Protein AF-A0A962HDG9-F1 (afdb_monomer)

Radius of gyration: 25.41 Å; Cα contacts (8 Å, |Δi|>4): 707; chains: 1; bounding box: 67×40×75 Å

Sequence (354 aa):
MPVKRYQVDCPHAALKKQWSFLAEQQLSSLSFVLDYDLVAYYQQPQVIIPLTVFCCLYSDGRSRCMVTTRERFGDIDFLSRSVDESAMLLEEAAFDLNLPLMLEPVHIPKPWGQEIWFTGIEARGQASICSASGKTLLPYVLPLFQPIDQLSSPVLLKVLDPSSEPVYGDLYFELHTRKQEVYVVTHVDHQAWPKGEGAIRFGFCKKKRSLYASDEDFKAAYLEAVQSYRAVRQQIDVYYDELKLSTGLPLNEPVPLETLKAWAETLPVETQTLERQLREEMHSFTGMQSLAVGDVLAVPCLVPHALQHGVRTVEFQTPVYERKILSFAQKVLTQSDWDTGEALSLCDIHLPAI

Foldseek 3Di:
DFAEEDEDAFQQVVVVVVLVVCVVVVPQKHWYKYWYWAFLPQEVVTDIFTKMKTKMAGPVGWIKIWMDGPVLCVPDPPRPDDRLRSLLVSQTDIDTPPDDFAKDWDWAQDQFGIKTWRQDPHPRTFIWTADPSHTDTPSRCQSNNDTSVPPDRDFTKIKQAGALDFQRNKFFFKFAAPKKKKWAWAWFDCVSPVVQKFKKFKFWDPVQVVVDPDLVRLLVVLLVLQVQLVVLQVVLLVQVVVVCVVVVHDSLHHDPPVVVVVSLVVDDPVSNVSNVVSVVVSCNTIDMDIDHHRDMDIHDGQMTMMGTHRTMITMGMRPDDDIAGQHGSHDDSPDDDGNNVVSSVRHDRPDDDD

Mean predicted aligned error: 5.07 Å

Secondary structure (DSSP, 8-state):
-PPEEEE-S-HHHHHHHHHHHHHHTT-SEEEEEEEEEEEETTSSS-EEEEEEEEEEEETTS-EEEEEEEHHHHTT--TTT--HHHHHHHHTPPPB-TTS---EEPEEEEETTEEEEESS-EETTEE-EEEETTEEEEHHHHHHHHS-GGG-PPPPEEEEEEE-SSTTTSPPPEEE-SS--EEEEEEEE-TTT-TTS-EEEEEEE-HHHHTTSSSHHHHHHHHHHHHHHHHHHHHHHHHHHHHHHHHHT--TTSPPPHHHHHHHHHTS-HHHHHHHHHHHHHHHTTEEEEEE-TT-EEEE-TT--EEE-TTEEEEEEE-S----EEEE-SS--SS-SS--HHHHHHH--SS----

Structure (mmCIF, N/CA/C/O backbone):
data_AF-A0A962HDG9-F1
#
_entry.id   AF-A0A962HDG9-F1
#
loop_
_atom_site.group_PDB
_atom_site.id
_atom_site.type_symbol
_atom_site.label_atom_id
_atom_site.label_alt_id
_atom_site.label_comp_id
_atom_site.label_asym_id
_atom_site.label_entity_id
_atom_site.label_seq_id
_atom_site.pdbx_PDB_ins_code
_atom_site.Cartn_x
_atom_site.Cartn_y
_atom_site.Cartn_z
_atom_site.occupancy
_atom_site.B_iso_or_equiv
_atom_site.auth_seq_id
_atom_site.auth_comp_id
_atom_site.auth_asym_id
_atom_site.auth_atom_id
_atom_site.pdbx_PDB_model_num
ATOM 1 N N . MET A 1 1 ? 28.350 -3.628 -36.178 1.00 58.88 1 MET A N 1
ATOM 2 C CA . MET A 1 1 ? 27.573 -2.625 -36.946 1.00 58.88 1 MET A CA 1
ATOM 3 C C . MET A 1 1 ? 27.504 -1.342 -36.130 1.00 58.88 1 MET A C 1
ATOM 5 O O . MET A 1 1 ? 27.552 -1.466 -34.911 1.00 58.88 1 MET A O 1
ATOM 9 N N . PRO A 1 2 ? 27.426 -0.146 -36.743 1.00 72.12 2 PRO A N 1
ATOM 10 C CA . PRO A 1 2 ? 27.227 1.084 -35.978 1.00 72.12 2 PRO A CA 1
ATOM 11 C C . PRO A 1 2 ? 25.903 1.006 -35.211 1.00 72.12 2 PRO A C 1
ATOM 13 O O . PRO A 1 2 ? 24.890 0.584 -35.777 1.00 72.12 2 PRO A O 1
ATOM 16 N N . VAL A 1 3 ? 25.921 1.391 -33.934 1.00 80.56 3 VAL A N 1
ATOM 17 C CA . VAL A 1 3 ? 24.712 1.489 -33.109 1.00 80.56 3 VAL A CA 1
ATOM 18 C C . VAL A 1 3 ? 23.812 2.558 -33.724 1.00 80.56 3 VAL A C 1
ATOM 20 O O . VAL A 1 3 ? 24.224 3.707 -33.883 1.00 80.56 3 VAL A O 1
ATOM 23 N N . LYS A 1 4 ? 22.590 2.182 -34.112 1.00 89.38 4 LYS A N 1
ATOM 24 C CA . LYS A 1 4 ? 21.606 3.121 -34.668 1.00 89.38 4 LYS A CA 1
ATOM 25 C C . LYS A 1 4 ? 20.731 3.688 -33.558 1.00 89.38 4 LYS A C 1
ATOM 27 O O . LYS A 1 4 ? 20.329 2.952 -32.662 1.00 89.38 4 LYS A O 1
ATOM 32 N N . ARG A 1 5 ? 20.415 4.977 -33.655 1.00 92.50 5 ARG A N 1
ATOM 33 C CA . ARG A 1 5 ? 19.530 5.699 -32.737 1.00 92.50 5 ARG A CA 1
ATOM 34 C C . ARG A 1 5 ? 18.220 6.036 -33.443 1.00 92.50 5 ARG A C 1
ATOM 36 O O . ARG A 1 5 ? 18.249 6.503 -34.581 1.00 92.50 5 ARG A O 1
ATOM 43 N N . TYR A 1 6 ? 17.094 5.790 -32.784 1.00 94.81 6 TYR A N 1
ATOM 44 C CA . TYR A 1 6 ? 15.756 5.978 -33.343 1.00 94.81 6 TYR A CA 1
ATOM 45 C C . TYR A 1 6 ? 14.878 6.769 -32.374 1.00 94.81 6 TYR A C 1
ATOM 47 O O . TYR A 1 6 ? 14.789 6.399 -31.210 1.00 94.81 6 TYR A O 1
ATOM 55 N N . GLN A 1 7 ? 14.175 7.790 -32.863 1.00 96.38 7 GLN A N 1
ATOM 56 C CA . GLN A 1 7 ? 13.038 8.378 -32.149 1.00 96.38 7 GLN A CA 1
ATOM 57 C C . GLN A 1 7 ? 11.793 7.536 -32.449 1.00 96.38 7 GLN A C 1
ATOM 59 O O . GLN A 1 7 ? 11.513 7.257 -33.618 1.00 96.38 7 GLN A O 1
ATOM 64 N N . VAL A 1 8 ? 11.065 7.108 -31.418 1.00 95.94 8 VAL A N 1
ATOM 65 C CA . VAL A 1 8 ? 9.903 6.222 -31.552 1.00 95.94 8 VAL A CA 1
ATOM 66 C C . VAL A 1 8 ? 8.765 6.641 -30.627 1.00 95.94 8 VAL A C 1
ATOM 68 O O . VAL A 1 8 ? 8.996 7.057 -29.498 1.00 95.94 8 VAL A O 1
ATOM 71 N N . ASP A 1 9 ? 7.528 6.454 -31.085 1.00 91.88 9 ASP A N 1
ATOM 72 C CA . ASP A 1 9 ? 6.337 6.713 -30.262 1.00 91.88 9 ASP A CA 1
ATOM 73 C C . ASP A 1 9 ? 5.989 5.523 -29.353 1.00 91.88 9 ASP A C 1
ATOM 75 O O . ASP A 1 9 ? 5.388 5.686 -28.299 1.00 91.88 9 ASP A O 1
ATOM 79 N N . CYS A 1 10 ? 6.359 4.301 -29.757 1.00 92.25 10 CYS A N 1
ATOM 80 C CA . CYS A 1 10 ? 6.060 3.069 -29.027 1.00 92.25 10 CYS A CA 1
ATOM 81 C C . CYS A 1 10 ? 7.308 2.172 -28.965 1.00 92.25 10 CYS A C 1
ATOM 83 O O . CYS A 1 10 ? 7.613 1.468 -29.941 1.00 92.25 10 CYS A O 1
ATOM 85 N N . PRO A 1 11 ? 8.047 2.171 -27.840 1.00 95.06 11 PRO A N 1
ATOM 86 C CA . PRO A 1 11 ? 9.296 1.426 -27.739 1.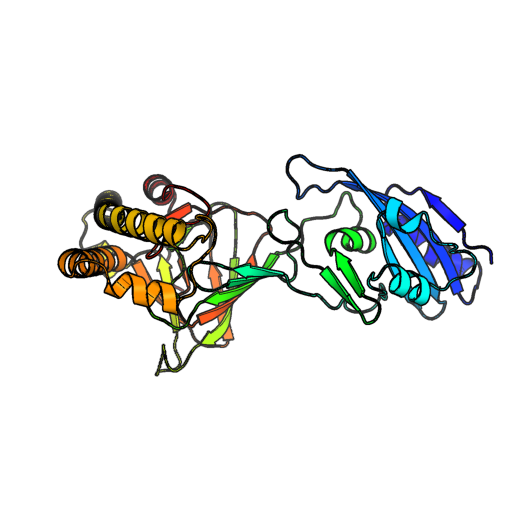00 95.06 11 PRO A CA 1
ATOM 87 C C . PRO A 1 11 ? 9.071 -0.093 -27.783 1.00 95.06 11 PRO A C 1
ATOM 89 O O . PRO A 1 11 ? 9.856 -0.791 -28.421 1.00 95.06 11 PRO A O 1
ATOM 92 N N . HIS A 1 12 ? 7.958 -0.614 -27.249 1.00 94.31 12 HIS A N 1
ATOM 93 C CA . HIS A 1 12 ? 7.578 -2.026 -27.398 1.00 94.31 12 HIS A CA 1
ATOM 94 C C . HIS A 1 12 ? 7.491 -2.478 -28.870 1.00 94.31 12 HIS A C 1
ATOM 96 O O . HIS A 1 12 ? 8.060 -3.500 -29.265 1.00 94.31 12 HIS A O 1
ATOM 102 N N . ALA A 1 13 ? 6.798 -1.708 -29.716 1.00 94.44 13 ALA A N 1
ATOM 103 C CA . ALA A 1 13 ? 6.669 -2.027 -31.137 1.00 94.44 13 ALA A CA 1
ATOM 104 C C . ALA A 1 13 ? 8.014 -1.905 -31.871 1.00 94.44 13 ALA A C 1
ATOM 106 O O . ALA A 1 13 ? 8.322 -2.716 -32.748 1.00 94.44 13 ALA A O 1
ATOM 107 N N . ALA A 1 14 ? 8.832 -0.916 -31.501 1.00 96.06 14 ALA A N 1
ATOM 108 C CA . ALA A 1 14 ? 10.176 -0.754 -32.041 1.00 96.06 14 ALA A CA 1
ATOM 109 C C . ALA A 1 14 ? 11.086 -1.942 -31.685 1.00 96.06 14 ALA A C 1
ATOM 111 O O . ALA A 1 14 ? 11.750 -2.467 -32.577 1.00 96.06 14 ALA A O 1
ATOM 112 N N . LEU A 1 15 ? 11.052 -2.428 -30.438 1.00 95.62 15 LEU A N 1
ATOM 113 C CA . LEU A 1 15 ? 11.789 -3.620 -30.000 1.00 95.62 15 LEU A CA 1
ATOM 114 C C . LEU A 1 15 ? 11.424 -4.856 -30.833 1.00 95.62 15 LEU A C 1
ATOM 116 O O . LEU A 1 15 ? 12.314 -5.547 -31.325 1.00 95.62 15 LEU A O 1
ATOM 120 N N . LYS A 1 16 ? 10.128 -5.104 -31.079 1.00 94.69 16 LYS A N 1
ATOM 121 C CA . LYS A 1 16 ? 9.674 -6.214 -31.942 1.00 94.69 16 LYS A CA 1
ATOM 122 C C . LYS A 1 16 ? 10.218 -6.117 -33.372 1.00 94.69 16 LYS A C 1
ATOM 124 O O . LYS A 1 16 ? 10.607 -7.130 -33.959 1.00 94.69 16 LYS A O 1
ATOM 129 N N . LYS A 1 17 ? 10.289 -4.903 -33.930 1.00 96.69 17 LYS A N 1
ATOM 130 C CA . LYS A 1 17 ? 10.898 -4.671 -35.251 1.00 96.69 17 LYS A CA 1
ATOM 131 C C . LYS A 1 17 ? 12.397 -4.974 -35.244 1.00 96.69 17 LYS A C 1
ATOM 133 O O . LYS A 1 17 ? 12.877 -5.586 -36.191 1.00 96.69 17 LYS A O 1
ATOM 138 N N . GLN A 1 18 ? 13.123 -4.600 -34.187 1.00 97.06 18 GLN A N 1
ATOM 139 C CA . GLN A 1 18 ? 14.557 -4.898 -34.082 1.00 97.06 18 GLN A CA 1
ATOM 140 C C . GLN A 1 18 ? 14.830 -6.403 -33.940 1.00 97.06 18 GLN A C 1
ATOM 142 O O . GLN A 1 18 ? 15.756 -6.904 -34.570 1.00 97.06 18 GLN A O 1
ATOM 147 N N . TRP A 1 19 ? 13.992 -7.140 -33.202 1.00 96.31 19 TRP A N 1
ATOM 148 C CA . TRP A 1 19 ? 14.047 -8.608 -33.161 1.00 96.31 19 TRP A CA 1
ATOM 149 C C . TRP A 1 19 ? 13.845 -9.244 -34.542 1.00 96.31 19 TRP A C 1
ATOM 151 O O . TRP A 1 19 ? 14.607 -10.126 -34.933 1.00 96.31 19 TRP A O 1
ATOM 161 N N . SER A 1 20 ? 12.852 -8.768 -35.299 1.00 96.81 20 SER A N 1
ATOM 162 C CA . SER A 1 20 ? 12.582 -9.261 -36.660 1.00 96.81 20 SER A CA 1
ATOM 163 C C . SER A 1 20 ? 13.757 -8.964 -37.596 1.00 96.81 20 SER A C 1
ATOM 165 O O . SER A 1 20 ? 14.235 -9.851 -38.296 1.00 96.81 20 SER A O 1
ATOM 167 N N . PHE A 1 21 ? 14.297 -7.743 -37.528 1.00 96.69 21 PHE A N 1
ATOM 168 C CA . PHE A 1 21 ? 15.458 -7.330 -38.312 1.00 96.69 21 PHE A CA 1
ATOM 169 C C . PHE A 1 21 ? 16.712 -8.160 -37.993 1.00 96.69 21 PHE A C 1
ATOM 171 O O . PHE A 1 21 ? 17.401 -8.589 -38.914 1.00 96.69 21 PHE A O 1
ATOM 178 N N . LEU A 1 22 ? 17.001 -8.422 -36.711 1.00 96.31 22 LEU A N 1
ATOM 179 C CA . LEU A 1 22 ? 18.111 -9.287 -36.286 1.00 96.31 22 LEU A CA 1
ATOM 180 C C . LEU A 1 22 ? 18.035 -10.663 -36.972 1.00 96.31 22 LEU A C 1
ATOM 182 O O . LEU A 1 22 ? 19.037 -11.132 -37.515 1.00 96.31 22 LEU A O 1
ATOM 186 N N . ALA A 1 23 ? 16.846 -11.274 -36.968 1.00 95.50 23 ALA A N 1
ATOM 187 C CA . ALA A 1 23 ? 16.602 -12.585 -37.560 1.00 95.50 23 ALA A CA 1
ATOM 188 C C . ALA A 1 23 ? 16.691 -12.565 -39.097 1.00 95.50 23 ALA A C 1
ATOM 190 O O . ALA A 1 23 ? 17.382 -13.399 -39.681 1.00 95.50 23 ALA A O 1
ATOM 191 N N . GLU A 1 24 ? 16.046 -11.597 -39.755 1.00 96.94 24 GLU A N 1
ATOM 192 C CA . GLU A 1 24 ? 16.056 -11.444 -41.220 1.00 96.94 24 GLU A CA 1
ATOM 193 C C . GLU A 1 24 ? 17.465 -11.221 -41.776 1.00 96.94 24 GLU A C 1
ATOM 195 O O . GLU A 1 24 ? 17.817 -11.756 -42.826 1.00 96.94 24 GLU A O 1
ATOM 200 N N . GLN A 1 25 ? 18.281 -10.444 -41.062 1.00 96.19 25 GLN A N 1
ATOM 201 C CA . GLN A 1 25 ? 19.660 -10.147 -41.447 1.00 96.19 25 GLN A CA 1
ATOM 202 C C . GLN A 1 25 ? 20.665 -11.213 -40.983 1.00 96.19 25 GLN A C 1
ATOM 204 O O . GLN A 1 25 ? 21.856 -11.070 -41.256 1.00 96.19 25 GLN A O 1
ATOM 209 N N . GLN A 1 26 ? 20.211 -12.263 -40.282 1.00 94.56 26 GLN A N 1
ATOM 210 C CA . GLN A 1 26 ? 21.045 -13.351 -39.748 1.00 94.56 26 GLN A CA 1
ATOM 211 C C . GLN A 1 26 ? 22.246 -12.849 -38.929 1.00 94.56 26 GLN A C 1
ATOM 213 O O . GLN A 1 26 ? 23.353 -13.387 -38.997 1.00 94.56 26 GLN A O 1
ATOM 218 N N . LEU A 1 27 ? 22.039 -11.780 -38.161 1.00 95.25 27 LEU A N 1
ATOM 219 C CA . LEU A 1 27 ? 23.085 -11.194 -37.330 1.00 95.25 27 LEU A CA 1
ATOM 220 C C . LEU A 1 27 ? 23.220 -11.983 -36.026 1.00 95.25 27 LEU A C 1
ATOM 222 O O . LEU A 1 27 ? 22.226 -12.423 -35.455 1.00 95.25 27 LEU A O 1
ATOM 226 N N . SER A 1 28 ? 24.444 -12.114 -35.507 1.00 95.25 28 SER A N 1
ATOM 227 C CA . SER A 1 28 ? 24.672 -12.736 -34.195 1.00 95.25 28 SER A CA 1
ATOM 228 C C . SER A 1 28 ? 24.167 -11.863 -33.043 1.00 95.25 28 SER A C 1
ATOM 230 O O . SER A 1 28 ? 23.674 -12.395 -32.044 1.00 95.25 28 SER A O 1
ATOM 232 N N . SER A 1 29 ? 24.267 -10.539 -33.196 1.00 95.56 29 SER A N 1
ATOM 233 C CA . SER A 1 29 ? 23.738 -9.536 -32.277 1.00 95.56 29 SER A CA 1
ATOM 234 C C . SER A 1 29 ? 23.407 -8.211 -32.976 1.00 95.56 29 SER A C 1
ATOM 236 O O . SER A 1 29 ? 23.886 -7.927 -34.079 1.00 95.56 29 SER A O 1
ATOM 238 N N . LEU A 1 30 ? 22.585 -7.385 -32.323 1.00 95.50 30 LEU A N 1
ATOM 239 C CA . LEU A 1 30 ? 22.154 -6.074 -32.805 1.00 95.50 30 LEU A CA 1
ATOM 240 C C . LEU A 1 30 ? 22.025 -5.086 -31.643 1.00 95.50 30 LEU A C 1
ATOM 242 O O . LEU A 1 30 ? 21.163 -5.257 -30.784 1.00 95.50 30 LEU A O 1
ATOM 246 N N . SER A 1 31 ? 22.829 -4.021 -31.671 1.00 94.75 31 SER A N 1
ATOM 247 C CA . SER A 1 31 ? 22.770 -2.923 -30.699 1.00 94.75 31 SER A CA 1
ATOM 248 C C . SER A 1 31 ? 22.117 -1.676 -31.294 1.00 94.75 31 SER A C 1
ATOM 250 O O . SER A 1 31 ? 22.441 -1.268 -32.413 1.00 94.75 31 SER A O 1
ATOM 252 N N . PHE A 1 32 ? 21.224 -1.043 -30.538 1.00 95.12 32 PHE A N 1
ATOM 253 C CA . PHE A 1 32 ? 20.513 0.170 -30.942 1.00 95.12 32 PHE A CA 1
ATOM 254 C C . PHE A 1 32 ? 20.058 0.992 -29.734 1.00 95.12 32 PHE A C 1
ATOM 256 O O . PHE A 1 32 ? 19.968 0.498 -28.612 1.00 95.12 32 PHE A O 1
ATOM 263 N N . VAL A 1 33 ? 19.732 2.253 -30.000 1.00 95.38 33 VAL A N 1
ATOM 264 C CA . VAL A 1 33 ? 19.188 3.208 -29.035 1.00 95.38 33 VAL A CA 1
ATOM 265 C C . VAL A 1 33 ? 17.786 3.625 -29.477 1.00 95.38 33 VAL A C 1
ATOM 267 O O . VAL A 1 33 ? 17.579 3.938 -30.651 1.00 95.38 33 VAL A O 1
ATOM 270 N N . LEU A 1 34 ? 16.829 3.635 -28.552 1.00 96.31 34 LEU A N 1
ATOM 271 C CA . LEU A 1 34 ? 15.471 4.140 -28.764 1.00 96.31 34 LEU A CA 1
ATOM 272 C C . LEU A 1 34 ? 15.227 5.340 -27.851 1.00 96.31 34 LEU A C 1
ATOM 274 O O . LEU A 1 34 ? 15.350 5.212 -26.638 1.00 96.31 34 LEU A O 1
ATOM 278 N N . ASP A 1 35 ? 14.830 6.470 -28.414 1.00 96.19 35 ASP A N 1
ATOM 279 C CA . ASP A 1 35 ? 14.309 7.610 -27.668 1.00 96.19 35 ASP A CA 1
ATOM 280 C C . ASP A 1 35 ? 12.790 7.640 -27.774 1.00 96.19 35 ASP A C 1
ATOM 282 O O . ASP A 1 35 ? 12.235 7.470 -28.861 1.00 96.19 35 ASP A O 1
ATOM 286 N N . TYR A 1 36 ? 12.123 7.881 -26.652 1.00 95.56 36 TYR A N 1
ATOM 287 C CA . TYR A 1 36 ? 10.674 8.032 -26.598 1.00 95.56 36 TYR A CA 1
ATOM 288 C C . TYR A 1 36 ? 10.279 8.974 -25.460 1.00 95.56 36 TYR A C 1
ATOM 290 O O . TYR A 1 36 ? 11.096 9.291 -24.592 1.00 95.56 36 TYR A O 1
ATOM 298 N N . ASP A 1 37 ? 9.035 9.435 -25.476 1.00 95.12 37 ASP A N 1
ATOM 299 C CA . ASP A 1 37 ? 8.484 10.297 -24.436 1.00 95.12 37 ASP A CA 1
ATOM 300 C C . ASP A 1 37 ? 7.454 9.501 -23.625 1.00 95.12 37 ASP A C 1
ATOM 302 O O . ASP A 1 37 ? 6.445 9.034 -24.155 1.00 95.12 37 ASP A O 1
ATOM 306 N N . LEU A 1 38 ? 7.720 9.310 -22.331 1.00 92.75 38 LEU A N 1
ATOM 307 C CA . LEU A 1 38 ? 6.787 8.670 -21.410 1.00 92.75 38 LEU A CA 1
ATOM 308 C C . LEU A 1 38 ? 5.812 9.713 -20.872 1.00 92.75 38 LEU A C 1
ATOM 310 O O . LEU A 1 38 ? 6.211 10.652 -20.185 1.00 92.75 38 LEU A O 1
ATOM 314 N N . VAL A 1 39 ? 4.519 9.514 -21.114 1.00 90.81 39 VAL A N 1
ATOM 315 C CA . VAL A 1 39 ? 3.470 10.260 -20.414 1.00 90.81 39 VAL A CA 1
ATOM 316 C C . VAL A 1 39 ? 3.277 9.622 -19.040 1.00 90.81 39 VAL A C 1
ATOM 318 O O . VAL A 1 39 ? 2.718 8.529 -18.934 1.00 90.81 39 VAL A O 1
ATOM 321 N N . ALA A 1 40 ? 3.736 10.288 -17.979 1.00 87.69 40 ALA A N 1
ATOM 322 C CA . ALA A 1 40 ? 3.582 9.840 -16.597 1.00 87.69 40 ALA A CA 1
ATOM 323 C C . ALA A 1 40 ? 2.126 10.021 -16.132 1.00 87.69 40 ALA A C 1
ATOM 325 O O . ALA A 1 40 ? 1.803 10.897 -15.330 1.00 87.69 40 ALA A O 1
ATOM 326 N N . TYR A 1 41 ? 1.225 9.186 -16.657 1.00 83.38 41 TYR A N 1
ATOM 327 C CA . TYR A 1 41 ? -0.221 9.232 -16.404 1.00 83.38 41 TYR A CA 1
ATOM 328 C C . TYR A 1 41 ? -0.592 9.069 -14.919 1.00 83.38 41 TYR A C 1
ATOM 330 O O . TYR A 1 41 ? -1.694 9.427 -14.511 1.00 83.38 41 TYR A O 1
ATOM 338 N N . TYR A 1 42 ? 0.334 8.526 -14.129 1.00 80.69 42 TYR A N 1
ATOM 339 C CA . TYR A 1 42 ? 0.246 8.297 -12.689 1.00 80.69 42 TYR A CA 1
ATOM 340 C C . TYR A 1 42 ? 0.628 9.527 -11.842 1.00 80.69 42 TYR A C 1
ATOM 342 O O . TYR A 1 42 ? 0.565 9.467 -10.615 1.00 80.69 42 TYR A O 1
ATOM 350 N N . GLN A 1 43 ? 1.041 10.634 -12.465 1.00 82.94 43 GLN A N 1
ATOM 351 C CA . GLN A 1 43 ? 1.306 11.909 -11.796 1.00 82.94 43 GLN A CA 1
ATOM 352 C C . GLN A 1 43 ? 0.174 12.910 -12.054 1.00 82.94 43 GLN A C 1
ATOM 354 O O . GLN A 1 43 ? -0.478 12.882 -13.100 1.00 82.94 43 GLN A O 1
ATOM 359 N N . GLN A 1 44 ? -0.055 13.808 -11.093 1.00 81.81 44 GLN A N 1
ATOM 360 C CA . GLN A 1 44 ? -0.983 14.931 -11.233 1.00 81.81 44 GLN A CA 1
ATOM 361 C C . GLN A 1 44 ? -0.286 16.246 -10.832 1.00 81.81 44 GLN A C 1
ATOM 363 O O . GLN A 1 44 ? 0.096 16.376 -9.668 1.00 81.81 44 GLN A O 1
ATOM 368 N N . PRO A 1 45 ? -0.124 17.219 -11.757 1.00 86.62 45 PRO A N 1
ATOM 369 C CA . PRO A 1 45 ? -0.449 17.132 -13.187 1.00 86.62 45 PRO A CA 1
ATOM 370 C C . PRO A 1 45 ? 0.397 16.070 -13.909 1.00 86.62 45 PRO A C 1
ATOM 372 O O . PRO A 1 45 ? 1.463 15.690 -13.430 1.00 86.62 45 PRO A O 1
ATOM 375 N N . GLN A 1 46 ? -0.087 15.583 -15.055 1.00 87.69 46 GLN A N 1
ATOM 376 C CA . GLN A 1 46 ? 0.682 14.647 -15.879 1.00 87.69 46 GLN A CA 1
ATOM 377 C C . GLN A 1 46 ? 1.945 15.329 -16.409 1.00 87.69 46 GLN A C 1
ATOM 379 O O . GLN A 1 46 ? 1.896 16.471 -16.871 1.00 87.69 46 GLN A O 1
ATOM 384 N N . VAL A 1 47 ? 3.062 14.607 -16.369 1.00 91.44 47 VAL A N 1
ATOM 385 C CA . VAL A 1 47 ? 4.371 15.081 -16.831 1.00 91.44 47 VAL A CA 1
ATOM 386 C C . VAL A 1 47 ? 4.845 14.204 -17.983 1.00 91.44 47 VAL A C 1
ATOM 388 O O . VAL A 1 47 ? 4.608 12.997 -17.996 1.00 91.44 47 VAL A O 1
ATOM 391 N N . ILE A 1 48 ? 5.517 14.811 -18.959 1.00 93.88 48 ILE A N 1
ATOM 392 C CA . ILE A 1 48 ? 6.205 14.085 -20.027 1.00 93.88 48 ILE A CA 1
ATOM 393 C C . ILE A 1 48 ? 7.660 13.892 -19.607 1.00 93.88 48 ILE A C 1
ATOM 395 O O . ILE A 1 48 ? 8.354 14.866 -19.321 1.00 93.88 48 ILE A O 1
ATOM 399 N N . ILE A 1 49 ? 8.114 12.641 -19.579 1.00 94.75 49 ILE A N 1
ATOM 400 C CA . ILE A 1 49 ? 9.474 12.256 -19.204 1.00 94.75 49 ILE A CA 1
ATOM 401 C C . ILE A 1 49 ? 10.197 11.748 -20.461 1.00 94.75 49 ILE A C 1
ATOM 403 O O . ILE A 1 49 ? 9.864 10.671 -20.961 1.00 94.75 49 ILE A O 1
ATOM 407 N N . PRO A 1 50 ? 11.186 12.490 -20.987 1.00 96.81 50 PRO A N 1
ATOM 408 C CA . PRO A 1 50 ? 11.999 12.037 -22.110 1.00 96.81 50 PRO A CA 1
ATOM 409 C C . PRO A 1 50 ? 12.927 10.896 -21.683 1.00 96.81 50 PRO A C 1
ATOM 411 O O . PRO A 1 50 ? 13.826 11.093 -20.860 1.00 96.81 50 PRO A O 1
ATOM 414 N N . LEU A 1 51 ? 12.738 9.711 -22.260 1.00 97.12 51 LEU A N 1
ATOM 415 C CA . LEU A 1 51 ? 13.499 8.508 -21.927 1.00 97.12 51 LEU A CA 1
ATOM 416 C C . LEU A 1 51 ? 14.320 8.008 -23.117 1.00 97.12 51 LEU A C 1
ATOM 418 O O . LEU A 1 51 ? 13.981 8.231 -24.284 1.00 97.12 51 LEU A O 1
ATOM 422 N N . THR A 1 52 ? 15.396 7.298 -22.788 1.00 96.62 52 THR A N 1
ATOM 423 C CA . THR A 1 52 ? 16.276 6.616 -23.731 1.00 96.62 52 THR A CA 1
ATOM 424 C C . THR A 1 52 ? 16.490 5.172 -23.288 1.00 96.62 52 THR A C 1
ATOM 426 O O . THR A 1 52 ? 16.802 4.900 -22.129 1.00 96.62 52 THR A O 1
ATOM 429 N N . VAL A 1 53 ? 16.349 4.241 -24.229 1.00 96.88 53 VAL A N 1
ATOM 430 C CA . VAL A 1 53 ? 16.651 2.815 -24.073 1.00 96.88 53 VAL A CA 1
ATOM 431 C C . VAL A 1 53 ? 17.907 2.514 -24.870 1.00 96.88 53 VAL A C 1
ATOM 433 O O . VAL A 1 53 ? 17.924 2.743 -26.078 1.00 96.88 53 VAL A O 1
ATOM 436 N N . PHE A 1 54 ? 18.927 1.945 -24.237 1.00 96.25 54 PHE A N 1
ATOM 437 C CA . PHE A 1 54 ? 20.041 1.328 -24.955 1.00 96.25 54 PHE A CA 1
ATOM 438 C C . PHE A 1 54 ? 19.900 -0.181 -24.840 1.00 96.25 54 PHE A C 1
ATOM 440 O O . PHE A 1 54 ? 19.830 -0.699 -23.727 1.00 96.25 54 PHE A O 1
ATOM 447 N N . CYS A 1 55 ? 19.813 -0.880 -25.974 1.00 96.50 55 CYS A N 1
ATOM 448 C CA . CYS A 1 55 ? 19.647 -2.323 -25.970 1.00 96.50 55 CYS A CA 1
ATOM 449 C C . CYS A 1 55 ? 20.545 -3.039 -26.986 1.00 96.50 55 CYS A C 1
ATOM 451 O O . CYS A 1 55 ? 20.834 -2.526 -28.066 1.00 96.50 55 CYS A O 1
ATOM 453 N N . CYS A 1 56 ? 20.957 -4.249 -26.619 1.00 96.31 56 CYS A N 1
ATOM 454 C CA . CYS A 1 56 ? 21.655 -5.231 -27.429 1.00 96.31 56 CYS A CA 1
ATOM 455 C C . CYS A 1 56 ? 20.836 -6.527 -27.440 1.00 96.31 56 CYS A C 1
ATOM 457 O O . CYS A 1 56 ? 20.559 -7.103 -26.388 1.00 96.31 56 CYS A O 1
ATOM 459 N N . LEU A 1 57 ? 20.439 -6.981 -28.624 1.00 97.00 57 LEU A N 1
ATOM 460 C CA . LEU A 1 57 ? 19.728 -8.243 -28.831 1.00 97.00 57 LEU A CA 1
ATOM 461 C C . LEU A 1 57 ? 20.695 -9.295 -29.362 1.00 97.00 57 LEU A C 1
ATOM 463 O O . LEU A 1 57 ? 21.595 -8.963 -30.135 1.00 97.00 57 LEU A O 1
ATOM 467 N N . TYR A 1 58 ? 20.483 -10.555 -28.995 1.00 96.75 58 TYR A N 1
ATOM 468 C CA . TYR A 1 58 ? 21.308 -11.685 -29.412 1.00 96.75 58 TYR A CA 1
ATOM 469 C C . TYR A 1 58 ? 20.469 -12.719 -30.162 1.00 96.75 58 TYR A C 1
ATOM 471 O O . TYR A 1 58 ? 19.311 -12.964 -29.834 1.00 96.75 58 TYR A O 1
ATOM 479 N N . SER A 1 59 ? 21.065 -13.344 -31.177 1.00 95.50 59 SER A N 1
ATOM 480 C CA . SER A 1 59 ? 20.409 -14.356 -32.028 1.00 95.50 59 SER A CA 1
ATOM 481 C C . SER A 1 59 ? 19.907 -15.590 -31.272 1.00 95.50 59 SER A C 1
ATOM 483 O O . SER A 1 59 ? 19.019 -16.283 -31.758 1.00 95.50 59 SER A O 1
ATOM 485 N N . ASP A 1 60 ? 20.435 -15.851 -30.076 1.00 94.19 60 ASP A N 1
ATOM 486 C CA . ASP A 1 60 ? 19.989 -16.924 -29.181 1.00 94.19 60 ASP A CA 1
ATOM 487 C C . ASP A 1 60 ? 18.765 -16.549 -28.325 1.00 94.19 60 ASP A C 1
ATOM 489 O O . ASP A 1 60 ? 18.360 -17.314 -27.452 1.00 94.19 60 ASP A O 1
ATOM 493 N N . GLY A 1 61 ? 18.172 -15.377 -28.568 1.00 92.62 61 GLY A N 1
ATOM 494 C CA . GLY A 1 61 ? 16.997 -14.888 -27.857 1.00 92.62 61 GLY A CA 1
ATOM 495 C C . GLY A 1 61 ? 17.317 -14.112 -26.582 1.00 92.62 61 GLY A C 1
ATOM 496 O O . GLY A 1 61 ? 16.393 -13.600 -25.956 1.00 92.62 61 GLY A O 1
ATOM 497 N N . ARG A 1 62 ? 18.585 -13.956 -26.188 1.00 95.56 62 ARG A N 1
ATOM 498 C CA . ARG A 1 62 ? 18.942 -13.095 -25.049 1.00 95.56 62 ARG A CA 1
ATOM 499 C C . ARG A 1 62 ? 18.874 -11.619 -25.408 1.00 95.56 62 ARG A C 1
ATOM 501 O O . ARG A 1 62 ? 19.029 -11.225 -26.566 1.00 95.56 62 ARG A O 1
ATOM 508 N N . SER A 1 63 ? 18.717 -10.783 -24.390 1.00 96.38 63 SER A N 1
ATOM 509 C CA . SER A 1 63 ? 18.823 -9.336 -24.538 1.00 96.38 63 SER A CA 1
ATOM 510 C C . SER A 1 63 ? 19.560 -8.695 -23.372 1.00 96.38 63 SER A C 1
ATOM 512 O O . SER A 1 63 ? 19.601 -9.212 -22.257 1.00 96.38 63 SER A O 1
ATOM 514 N N . ARG A 1 64 ? 20.156 -7.539 -23.639 1.00 96.81 64 ARG A N 1
ATOM 515 C CA . ARG A 1 64 ? 20.677 -6.639 -22.621 1.00 96.81 64 ARG A CA 1
ATOM 516 C C . ARG A 1 64 ? 20.175 -5.250 -22.902 1.00 96.81 64 ARG A C 1
ATOM 518 O O . ARG A 1 64 ? 20.568 -4.674 -23.908 1.00 96.81 64 ARG A O 1
ATOM 525 N N . CYS A 1 65 ? 19.325 -4.728 -22.030 1.00 97.38 65 CYS A N 1
ATOM 526 C CA . CYS A 1 65 ? 18.823 -3.371 -22.127 1.00 97.38 65 CYS A CA 1
ATOM 527 C C . CYS A 1 65 ? 19.064 -2.594 -20.825 1.00 97.38 65 CYS A C 1
ATOM 529 O O . CYS A 1 65 ? 19.181 -3.177 -19.749 1.00 97.38 65 CYS A O 1
ATOM 531 N N . MET A 1 66 ? 19.084 -1.270 -20.943 1.00 96.88 66 MET A N 1
ATOM 532 C CA . MET A 1 66 ? 18.958 -0.316 -19.841 1.00 96.88 66 MET A CA 1
ATOM 533 C C . MET A 1 66 ? 18.017 0.817 -20.265 1.00 96.88 66 MET A C 1
ATOM 535 O O . MET A 1 66 ? 17.881 1.087 -21.464 1.00 96.88 66 MET A O 1
ATOM 539 N N . VAL A 1 67 ? 17.396 1.497 -19.300 1.00 97.19 67 VAL A N 1
ATOM 540 C CA . VAL A 1 67 ? 16.576 2.694 -19.546 1.00 97.19 67 VAL A CA 1
ATOM 541 C C . VAL A 1 67 ? 17.052 3.816 -18.641 1.00 97.19 67 VAL A C 1
ATOM 543 O O . VAL A 1 67 ? 17.317 3.586 -17.471 1.00 97.19 67 VAL A O 1
ATOM 546 N N . THR A 1 68 ? 17.140 5.030 -19.173 1.00 96.25 68 THR A N 1
ATOM 547 C CA . THR A 1 68 ? 17.453 6.231 -18.394 1.00 96.25 68 THR A CA 1
ATOM 548 C C . THR A 1 68 ? 16.747 7.450 -18.988 1.00 96.25 68 THR A C 1
ATOM 550 O O . THR A 1 68 ? 16.081 7.348 -20.023 1.00 96.25 68 THR A O 1
ATOM 553 N N . THR A 1 69 ? 16.884 8.618 -18.364 1.00 96.06 69 THR A N 1
ATOM 554 C CA . THR A 1 69 ? 16.396 9.865 -18.961 1.00 96.06 69 THR A CA 1
ATOM 555 C C . THR A 1 69 ? 17.295 10.302 -20.114 1.00 96.06 69 THR A C 1
ATOM 557 O O . THR A 1 69 ? 18.511 10.100 -20.100 1.00 96.06 69 THR A O 1
ATOM 560 N N . ARG A 1 70 ? 16.704 10.942 -21.127 1.00 94.25 70 ARG A N 1
ATOM 561 C CA . ARG A 1 70 ? 17.445 11.426 -22.303 1.00 94.25 70 ARG A CA 1
ATOM 562 C C . ARG A 1 70 ? 18.566 12.397 -21.927 1.00 94.25 70 ARG A C 1
ATOM 564 O O . ARG A 1 70 ? 19.612 12.394 -22.566 1.00 94.25 70 ARG A O 1
ATOM 571 N N . GLU A 1 71 ? 18.341 13.194 -20.884 1.00 93.25 71 GLU A N 1
ATOM 572 C CA . GLU A 1 71 ? 19.336 14.092 -20.295 1.00 93.25 71 GLU A CA 1
ATOM 573 C C . GLU A 1 71 ? 20.555 13.315 -19.789 1.00 93.25 71 GLU A C 1
ATOM 575 O O . GLU A 1 71 ? 21.665 13.569 -20.243 1.00 93.25 71 GLU A O 1
ATOM 580 N N . ARG A 1 72 ? 20.346 12.299 -18.940 1.00 92.00 72 ARG A N 1
ATOM 581 C CA . ARG A 1 72 ? 21.433 11.471 -18.392 1.00 92.00 72 ARG A CA 1
ATOM 582 C C . ARG A 1 72 ? 22.163 10.667 -19.465 1.00 92.00 72 ARG A C 1
ATOM 584 O O . ARG A 1 72 ? 23.358 10.421 -19.345 1.00 92.00 72 ARG A O 1
ATOM 591 N N . PHE A 1 73 ? 21.461 10.260 -20.522 1.00 90.38 73 PHE A N 1
ATOM 592 C CA . PHE A 1 73 ? 22.073 9.537 -21.636 1.00 90.38 73 PHE A CA 1
ATOM 593 C C . PHE A 1 73 ? 22.956 10.425 -22.527 1.00 90.38 73 PHE A C 1
ATOM 595 O O . PHE A 1 73 ? 23.859 9.912 -23.188 1.00 90.38 73 PHE A O 1
ATOM 602 N N . GLY A 1 74 ? 22.691 11.738 -22.577 1.00 78.31 74 GLY A N 1
ATOM 603 C CA . GLY A 1 74 ? 23.318 12.683 -23.509 1.00 78.31 74 GLY A CA 1
ATOM 604 C C . GLY A 1 74 ? 24.849 12.725 -23.458 1.00 78.31 74 GLY A C 1
ATOM 605 O O . GLY A 1 74 ? 25.473 13.010 -24.479 1.00 78.31 74 GLY A O 1
ATOM 606 N N . ASP A 1 75 ? 25.436 12.359 -22.318 1.00 65.75 75 ASP A N 1
ATOM 607 C CA . ASP A 1 75 ? 26.879 12.416 -22.059 1.00 65.75 75 ASP A CA 1
ATOM 608 C C . ASP A 1 75 ? 27.628 11.096 -22.343 1.00 65.75 75 ASP A C 1
ATOM 610 O O . ASP A 1 75 ? 28.839 11.001 -22.125 1.00 65.75 75 ASP A O 1
ATOM 614 N N . ILE A 1 76 ? 26.942 10.052 -22.828 1.00 69.25 76 ILE A N 1
ATOM 615 C CA . ILE A 1 76 ? 27.555 8.736 -23.065 1.00 69.25 76 ILE A CA 1
ATOM 616 C C . ILE A 1 76 ? 27.989 8.572 -24.516 1.00 69.25 76 ILE A C 1
ATOM 618 O O . ILE A 1 76 ? 27.175 8.597 -25.439 1.00 69.25 76 ILE A O 1
ATOM 622 N N . ASP A 1 77 ? 29.268 8.250 -24.709 1.00 72.56 77 ASP A N 1
ATOM 623 C CA . ASP A 1 77 ? 29.758 7.682 -25.965 1.00 72.56 77 ASP A CA 1
ATOM 624 C C . ASP A 1 77 ? 29.325 6.208 -26.103 1.00 72.56 77 ASP A C 1
ATOM 626 O O . ASP A 1 77 ? 30.078 5.267 -25.853 1.00 72.56 77 ASP A O 1
ATOM 630 N N . PHE A 1 78 ? 28.061 5.998 -26.474 1.00 66.69 78 PHE A N 1
ATOM 631 C CA . PHE A 1 78 ? 27.457 4.668 -26.643 1.00 66.69 78 PHE A CA 1
ATOM 632 C C . PHE A 1 78 ? 27.980 3.920 -27.879 1.00 66.69 78 PHE A C 1
ATOM 634 O O . PHE A 1 78 ? 27.636 2.759 -28.099 1.00 66.69 78 PHE A O 1
ATOM 641 N N . LEU A 1 79 ? 28.797 4.571 -28.713 1.00 65.31 79 LEU A N 1
ATOM 642 C CA . LEU A 1 79 ? 29.436 3.929 -29.858 1.00 65.31 79 LEU A CA 1
ATOM 643 C C . LEU A 1 79 ? 30.637 3.074 -29.434 1.00 65.31 79 LEU A C 1
ATOM 645 O O . LEU A 1 79 ? 31.017 2.173 -30.183 1.00 65.31 79 LEU A O 1
ATOM 649 N N . SER A 1 80 ? 31.208 3.329 -28.251 1.00 74.75 80 SER A N 1
ATOM 650 C CA . SER A 1 80 ? 32.382 2.621 -27.731 1.00 74.75 80 SER A CA 1
ATOM 651 C C . SER A 1 80 ? 32.106 1.733 -26.512 1.00 74.75 80 SER A C 1
ATOM 653 O O . SER A 1 80 ? 32.996 0.983 -26.113 1.00 74.75 80 SER A O 1
ATOM 655 N N . ARG A 1 81 ? 30.894 1.769 -25.941 1.00 83.94 81 ARG A N 1
ATOM 656 C CA . ARG A 1 81 ? 30.538 1.049 -24.705 1.00 83.94 81 ARG A CA 1
ATOM 657 C C . ARG A 1 81 ? 29.435 0.019 -24.908 1.00 83.94 81 ARG A C 1
ATOM 659 O O . ARG A 1 81 ? 28.501 0.213 -25.685 1.00 83.94 81 ARG A O 1
ATOM 666 N N . SER A 1 82 ? 29.526 -1.074 -24.161 1.00 91.25 82 SER A N 1
ATOM 667 C CA . SER A 1 82 ? 28.446 -2.048 -24.008 1.00 91.25 82 SER A CA 1
ATOM 668 C C . SER A 1 82 ? 27.288 -1.486 -23.170 1.00 91.25 82 SER A C 1
ATOM 670 O O . SER A 1 82 ? 27.404 -0.443 -22.515 1.00 91.25 82 SER A O 1
ATOM 672 N N . VAL A 1 83 ? 26.151 -2.189 -23.186 1.00 93.69 83 VAL A N 1
ATOM 673 C CA . VAL A 1 83 ? 24.985 -1.839 -22.360 1.00 93.69 83 VAL A CA 1
ATOM 674 C C . VAL A 1 83 ? 25.331 -1.928 -20.875 1.00 93.69 83 VAL A C 1
ATOM 676 O O . VAL A 1 83 ? 25.037 -0.990 -20.146 1.00 93.69 83 VAL A O 1
ATOM 679 N N . ASP A 1 84 ? 26.002 -2.997 -20.438 1.00 94.44 84 ASP A N 1
ATOM 680 C CA . ASP A 1 84 ? 26.368 -3.185 -19.029 1.00 94.44 84 ASP A CA 1
ATOM 681 C C . ASP A 1 84 ? 27.338 -2.092 -18.533 1.00 94.44 84 ASP A C 1
ATOM 683 O O . ASP A 1 84 ? 27.130 -1.531 -17.461 1.00 94.44 84 ASP A O 1
ATOM 687 N N . GLU A 1 85 ? 28.348 -1.714 -19.329 1.00 93.69 85 GLU A N 1
ATOM 688 C CA . GLU A 1 85 ? 29.267 -0.611 -18.984 1.00 93.69 85 GLU A CA 1
ATOM 689 C C . GLU A 1 85 ? 28.545 0.738 -18.890 1.00 93.69 85 GLU A C 1
ATOM 691 O O . GLU A 1 85 ? 28.834 1.548 -18.009 1.00 93.69 85 GLU A O 1
ATOM 696 N N . SER A 1 86 ? 27.597 0.984 -19.799 1.00 93.69 86 SER A N 1
ATOM 697 C CA . SER A 1 86 ? 26.801 2.214 -19.797 1.00 93.69 86 SER A CA 1
ATOM 698 C C . SER A 1 86 ? 25.848 2.257 -18.601 1.00 93.69 86 SER A C 1
ATOM 700 O O . SER A 1 86 ? 25.706 3.303 -17.970 1.00 93.69 86 SER A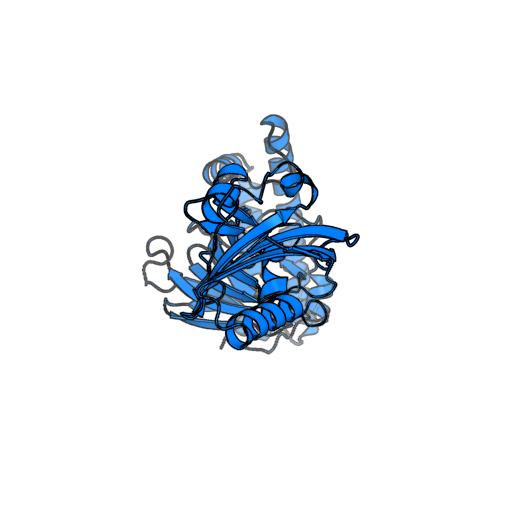 O 1
ATOM 702 N N . ALA A 1 87 ? 25.248 1.117 -18.253 1.00 95.06 87 ALA A N 1
ATOM 703 C CA . ALA A 1 87 ? 24.365 0.982 -17.104 1.00 95.06 87 ALA A CA 1
ATOM 704 C C . ALA A 1 87 ? 25.129 1.208 -15.796 1.00 95.06 87 ALA A C 1
ATOM 706 O O . ALA A 1 87 ? 24.660 1.959 -14.951 1.00 95.06 87 ALA A O 1
ATOM 707 N N . MET A 1 88 ? 26.336 0.643 -15.663 1.00 95.00 88 MET A N 1
ATOM 708 C CA . MET A 1 88 ? 27.202 0.868 -14.499 1.00 95.00 88 MET A CA 1
ATOM 709 C C . MET A 1 88 ? 27.599 2.336 -14.342 1.00 95.00 88 MET A C 1
ATOM 711 O O . MET A 1 88 ? 27.594 2.850 -13.230 1.00 95.00 88 MET A O 1
ATOM 715 N N . LEU A 1 89 ? 27.926 3.027 -15.439 1.00 93.50 89 LEU A N 1
ATOM 716 C CA . LEU A 1 89 ? 28.274 4.449 -15.393 1.00 93.50 89 LEU A CA 1
ATOM 717 C C . LEU A 1 89 ? 27.105 5.319 -14.913 1.00 93.50 89 LEU A C 1
ATOM 719 O O . LEU A 1 89 ? 27.315 6.291 -14.194 1.00 93.50 89 LEU A O 1
ATOM 723 N N . LEU A 1 90 ? 25.890 4.997 -15.356 1.00 93.81 90 LEU A N 1
ATOM 724 C CA . LEU A 1 90 ? 24.685 5.739 -14.989 1.00 93.81 90 LEU A CA 1
ATOM 725 C C . LEU A 1 90 ? 24.039 5.250 -13.697 1.00 93.81 90 LEU A C 1
ATOM 727 O O . LEU A 1 90 ? 23.042 5.833 -13.272 1.00 93.81 90 LEU A O 1
ATOM 731 N N . GLU A 1 91 ? 24.570 4.192 -13.091 1.00 96.31 91 GLU A N 1
ATOM 732 C CA . GLU A 1 91 ? 23.956 3.518 -11.948 1.00 96.31 91 GLU A CA 1
ATOM 733 C C . GLU A 1 91 ? 22.508 3.068 -12.245 1.00 96.31 91 GLU A C 1
ATOM 735 O O . GLU A 1 91 ? 21.636 3.073 -11.376 1.00 96.31 91 GLU A O 1
ATOM 740 N N . GLU A 1 92 ? 22.247 2.663 -13.490 1.00 96.81 92 GLU A N 1
ATOM 741 C CA . GLU A 1 92 ? 20.956 2.155 -13.963 1.00 96.81 92 GLU A CA 1
ATOM 742 C C . GLU A 1 92 ? 20.958 0.626 -13.970 1.00 96.81 92 GLU A C 1
ATOM 744 O O . GLU A 1 92 ? 22.006 -0.023 -14.025 1.00 96.81 92 GLU A O 1
ATOM 749 N N . ALA A 1 93 ? 19.779 0.011 -13.944 1.00 97.81 93 ALA A N 1
ATOM 750 C CA . ALA A 1 93 ? 19.671 -1.435 -14.014 1.00 97.81 93 ALA A CA 1
ATOM 751 C C . ALA A 1 93 ? 19.877 -1.945 -15.452 1.00 97.81 93 ALA A C 1
ATOM 753 O O . ALA A 1 93 ? 19.157 -1.553 -16.372 1.00 97.81 93 ALA A O 1
ATOM 754 N N . ALA A 1 94 ? 20.818 -2.874 -15.632 1.00 97.25 94 ALA A N 1
ATOM 755 C CA . ALA A 1 94 ? 20.931 -3.689 -16.834 1.00 97.25 94 ALA A CA 1
ATOM 756 C C . ALA A 1 94 ? 20.080 -4.956 -16.674 1.00 97.25 94 ALA A C 1
ATOM 758 O O . ALA A 1 94 ? 20.214 -5.694 -15.694 1.00 97.25 94 ALA A O 1
ATOM 759 N N . PHE A 1 95 ? 19.203 -5.229 -17.638 1.00 97.12 95 PHE A N 1
ATOM 760 C CA . PHE A 1 95 ? 18.254 -6.342 -17.568 1.00 97.12 95 PHE A CA 1
ATOM 761 C C . PHE A 1 95 ? 18.081 -7.051 -18.915 1.00 97.12 95 PHE A C 1
ATOM 763 O O . PHE A 1 95 ? 18.467 -6.541 -19.968 1.00 97.12 95 PHE A O 1
ATOM 770 N N . ASP A 1 96 ? 17.503 -8.252 -18.869 1.00 96.06 96 ASP A N 1
ATOM 771 C CA . ASP A 1 96 ? 17.087 -9.016 -20.048 1.00 96.06 96 ASP A CA 1
ATOM 772 C C . ASP A 1 96 ? 15.557 -8.993 -20.136 1.00 96.06 96 ASP A C 1
ATOM 774 O O . ASP A 1 96 ? 14.874 -9.334 -19.172 1.00 96.06 96 ASP A O 1
ATOM 778 N N . LEU A 1 97 ? 15.020 -8.602 -21.292 1.00 94.12 97 LEU A N 1
ATOM 779 C CA . LEU A 1 97 ? 13.587 -8.570 -21.591 1.00 94.12 97 LEU A CA 1
ATOM 780 C C . LEU A 1 97 ? 12.910 -9.945 -21.478 1.00 94.12 97 LEU A C 1
ATOM 782 O O . LEU A 1 97 ? 11.691 -10.004 -21.345 1.00 94.12 97 LEU A O 1
ATOM 786 N N . ASN A 1 98 ? 13.672 -11.037 -21.545 1.00 91.31 98 ASN A N 1
ATOM 787 C CA . ASN A 1 98 ? 13.151 -12.403 -21.487 1.00 91.31 98 ASN A CA 1
ATOM 788 C C . ASN A 1 98 ? 13.371 -13.083 -20.127 1.00 91.31 98 ASN A C 1
ATOM 790 O O . ASN A 1 98 ? 13.058 -14.266 -19.980 1.00 91.3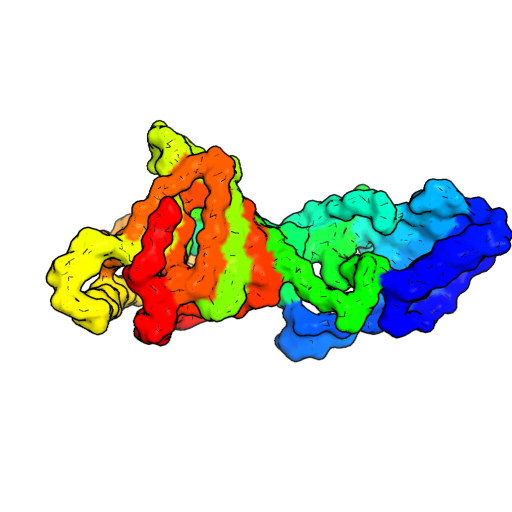1 98 ASN A O 1
ATOM 794 N N . LEU A 1 99 ? 13.895 -12.362 -19.129 1.00 93.69 99 LEU A N 1
ATOM 795 C CA . LEU A 1 99 ? 14.084 -12.864 -17.767 1.00 93.69 99 LEU A CA 1
ATOM 796 C C . LEU A 1 99 ? 13.231 -12.076 -16.758 1.00 93.69 99 LEU A C 1
ATOM 798 O O . LEU A 1 99 ? 12.892 -10.919 -17.008 1.00 93.69 99 LEU A O 1
ATOM 802 N N . PRO A 1 100 ? 12.891 -12.672 -15.597 1.00 93.94 100 PRO A N 1
ATOM 803 C CA . PRO A 1 100 ? 12.240 -11.943 -14.515 1.00 93.94 100 PRO A CA 1
ATOM 804 C C . PRO A 1 100 ? 13.052 -10.718 -14.080 1.00 93.94 100 PRO A C 1
ATOM 806 O O . PRO A 1 100 ? 14.267 -10.801 -13.888 1.00 93.94 100 PRO A O 1
ATOM 809 N N . LEU A 1 101 ? 12.364 -9.593 -13.882 1.00 93.94 101 LEU A N 1
ATOM 810 C CA . LEU A 1 101 ? 12.961 -8.380 -13.331 1.00 93.94 101 LEU A CA 1
ATOM 811 C C . LEU A 1 101 ? 13.034 -8.494 -11.807 1.00 93.94 101 LEU A C 1
ATOM 813 O O . LEU A 1 101 ? 12.040 -8.825 -11.159 1.00 93.94 101 LEU A O 1
ATOM 817 N N . MET A 1 102 ? 14.195 -8.188 -11.232 1.00 95.38 102 MET A N 1
ATOM 818 C CA . MET A 1 102 ? 14.335 -8.085 -9.782 1.00 95.38 102 MET A CA 1
ATOM 819 C C . MET A 1 102 ? 13.766 -6.740 -9.330 1.00 95.38 102 MET A C 1
ATOM 821 O O . MET A 1 102 ? 14.315 -5.694 -9.670 1.00 95.38 102 MET A O 1
ATOM 825 N N . LEU A 1 103 ? 12.654 -6.770 -8.597 1.00 95.19 103 LEU A N 1
ATOM 826 C CA . LEU A 1 103 ? 12.031 -5.571 -8.043 1.00 95.19 103 LEU A CA 1
ATOM 827 C C . LEU A 1 103 ? 12.736 -5.167 -6.749 1.00 95.19 103 LEU A C 1
ATOM 829 O O . LEU A 1 103 ? 12.978 -6.000 -5.876 1.00 95.19 103 LEU A O 1
ATOM 833 N N . GLU A 1 104 ? 12.996 -3.876 -6.605 1.00 95.19 104 GLU A N 1
ATOM 834 C CA . GLU A 1 104 ? 13.344 -3.260 -5.337 1.00 95.19 104 GLU A CA 1
ATOM 835 C C . GLU A 1 104 ? 12.126 -2.493 -4.805 1.00 95.19 104 GLU A C 1
ATOM 837 O O . GLU A 1 104 ? 11.664 -1.544 -5.457 1.00 95.19 104 GLU A O 1
ATOM 842 N N . PRO A 1 105 ? 11.575 -2.904 -3.649 1.00 94.56 105 PRO A N 1
ATOM 843 C CA . PRO A 1 105 ? 10.382 -2.280 -3.115 1.00 94.56 105 PRO A CA 1
ATOM 844 C C . PRO A 1 105 ? 10.670 -0.912 -2.490 1.00 94.56 105 PRO A C 1
ATOM 846 O O . PRO A 1 105 ? 11.779 -0.625 -2.040 1.00 94.56 105 PRO A O 1
ATOM 849 N N . VAL A 1 106 ? 9.628 -0.088 -2.390 1.00 94.62 106 VAL A N 1
ATOM 850 C CA . VAL A 1 106 ? 9.646 1.155 -1.608 1.00 94.62 106 VAL A CA 1
ATOM 851 C C . VAL A 1 106 ? 8.931 0.950 -0.273 1.00 94.62 106 VAL A C 1
ATOM 853 O O . VAL A 1 106 ? 7.839 0.385 -0.220 1.00 94.62 106 VAL A O 1
ATOM 856 N N . HIS A 1 107 ? 9.555 1.408 0.811 1.00 95.31 107 HIS A N 1
ATOM 857 C CA . HIS A 1 107 ? 9.019 1.322 2.167 1.00 95.31 107 HIS A CA 1
ATOM 858 C C . HIS A 1 107 ? 8.336 2.637 2.540 1.00 95.31 107 HIS A C 1
ATOM 860 O O . HIS A 1 107 ? 8.970 3.692 2.545 1.00 95.31 107 HIS A O 1
ATOM 866 N N . ILE A 1 108 ? 7.044 2.576 2.853 1.00 93.62 108 ILE A N 1
ATOM 867 C CA . ILE A 1 108 ? 6.229 3.737 3.208 1.00 93.62 108 ILE A CA 1
ATOM 868 C C . ILE A 1 108 ? 5.849 3.623 4.684 1.00 93.62 108 ILE A C 1
ATOM 870 O O . ILE A 1 108 ? 5.022 2.773 5.033 1.00 93.62 108 ILE A O 1
ATOM 874 N N . PRO A 1 109 ? 6.410 4.471 5.561 1.00 94.44 109 PRO A N 1
ATOM 875 C CA . PRO A 1 109 ? 6.136 4.389 6.984 1.00 94.44 109 PRO A CA 1
ATOM 876 C C . PRO A 1 109 ? 4.700 4.846 7.280 1.00 94.44 109 PRO A C 1
ATOM 878 O O . PRO A 1 109 ? 4.160 5.757 6.641 1.00 94.44 109 PRO A O 1
ATOM 881 N N . LYS A 1 110 ? 4.062 4.198 8.254 1.00 95.38 110 LYS A N 1
ATOM 882 C CA . LYS A 1 110 ? 2.690 4.472 8.704 1.00 95.38 110 LYS A CA 1
ATOM 883 C C . LYS A 1 110 ? 2.657 4.545 10.229 1.00 95.38 110 LYS A C 1
ATOM 885 O O . LYS A 1 110 ? 3.511 3.943 10.871 1.00 95.38 110 LYS A O 1
ATOM 890 N N . PRO A 1 111 ? 1.653 5.207 10.834 1.00 95.19 111 PRO A N 1
ATOM 891 C CA . PRO A 1 111 ? 1.480 5.175 12.289 1.00 95.19 111 PRO A CA 1
ATOM 892 C C . PRO A 1 111 ? 1.420 3.746 12.845 1.00 95.19 111 PRO A C 1
ATOM 894 O O . PRO A 1 111 ? 1.951 3.472 13.911 1.00 95.19 111 PRO A O 1
ATOM 897 N N . TRP A 1 112 ? 0.844 2.821 12.070 1.00 97.12 112 TRP A N 1
ATOM 898 C CA . TRP A 1 112 ? 0.650 1.432 12.469 1.00 97.12 112 TRP A CA 1
ATOM 899 C C . TRP A 1 112 ? 1.797 0.466 12.125 1.00 97.12 112 TRP A C 1
ATOM 901 O O . TRP A 1 112 ? 1.719 -0.715 12.454 1.00 97.12 112 TRP A O 1
ATOM 911 N N . GLY A 1 113 ? 2.860 0.927 11.457 1.00 96.94 113 GLY A N 1
ATOM 912 C CA . GLY A 1 113 ? 3.924 0.071 10.924 1.00 96.94 113 GLY A CA 1
ATOM 913 C C . GLY A 1 113 ? 4.417 0.586 9.577 1.00 96.94 113 GLY A C 1
ATOM 914 O O . GLY A 1 113 ? 4.866 1.728 9.469 1.00 96.94 113 GLY A O 1
ATOM 915 N N . GLN A 1 114 ? 4.319 -0.230 8.529 1.00 97.25 114 GLN A N 1
ATOM 916 C CA . GLN A 1 114 ? 4.704 0.185 7.179 1.00 97.25 114 GLN A CA 1
ATOM 917 C C . GLN A 1 114 ? 3.919 -0.536 6.079 1.00 97.25 114 GLN A C 1
ATOM 919 O O . GLN A 1 114 ? 3.417 -1.646 6.252 1.00 97.25 114 GLN A O 1
ATOM 924 N N . GLU A 1 115 ? 3.877 0.091 4.907 1.00 96.56 115 GLU A N 1
ATOM 925 C CA . GLU A 1 115 ? 3.583 -0.596 3.651 1.00 96.56 115 GLU A CA 1
ATOM 926 C C . GLU A 1 115 ? 4.888 -0.803 2.871 1.00 96.56 115 GLU A C 1
ATOM 928 O O . GLU A 1 115 ? 5.730 0.092 2.825 1.00 96.56 115 GLU A O 1
ATOM 933 N N . ILE A 1 116 ? 5.044 -1.952 2.214 1.00 97.19 116 ILE A N 1
ATOM 934 C CA . ILE A 1 116 ? 6.209 -2.263 1.370 1.00 97.19 116 ILE A CA 1
ATOM 935 C C . ILE A 1 116 ? 5.708 -2.514 -0.051 1.00 97.19 116 ILE A C 1
ATOM 937 O O . ILE A 1 116 ? 5.060 -3.527 -0.301 1.00 97.19 116 ILE A O 1
ATOM 941 N N . TRP A 1 117 ? 5.932 -1.586 -0.977 1.00 95.44 117 TRP A N 1
ATOM 942 C CA . TRP A 1 117 ? 5.326 -1.624 -2.313 1.00 95.44 117 TRP A CA 1
ATOM 943 C C . TRP A 1 117 ? 6.301 -2.180 -3.344 1.00 95.44 117 TRP A C 1
ATOM 945 O O . TRP A 1 117 ? 7.375 -1.619 -3.539 1.00 95.44 117 TRP A O 1
ATOM 955 N N . PHE A 1 118 ? 5.900 -3.235 -4.053 1.00 94.38 118 PHE A N 1
ATOM 956 C CA . PHE A 1 118 ? 6.719 -3.896 -5.076 1.00 94.38 118 PHE A CA 1
ATOM 957 C C . PHE A 1 118 ? 6.430 -3.387 -6.490 1.00 94.38 118 PHE A C 1
ATOM 959 O O . PHE A 1 118 ? 7.331 -3.334 -7.319 1.00 94.38 118 PHE A O 1
ATOM 966 N N . THR A 1 119 ? 5.188 -2.992 -6.774 1.00 92.88 119 THR A N 1
ATOM 967 C CA . THR A 1 119 ? 4.770 -2.494 -8.100 1.00 92.88 119 THR A CA 1
ATOM 968 C C . THR A 1 119 ? 4.208 -1.072 -8.048 1.00 92.88 119 THR A C 1
ATOM 970 O O . THR A 1 119 ? 3.498 -0.643 -8.956 1.00 92.88 119 THR A O 1
ATOM 973 N N . GLY A 1 120 ? 4.524 -0.325 -6.984 1.00 90.56 120 GLY A N 1
ATOM 974 C CA . GLY A 1 120 ? 4.154 1.083 -6.854 1.00 90.56 120 GLY A CA 1
ATOM 975 C C . GLY A 1 120 ? 4.743 1.921 -7.984 1.00 90.56 120 GLY A C 1
ATOM 976 O O . GLY A 1 120 ? 5.937 1.833 -8.251 1.00 90.56 120 GLY A O 1
ATOM 977 N N . ILE A 1 121 ? 3.922 2.727 -8.655 1.00 88.12 121 ILE A N 1
ATOM 978 C CA . ILE A 1 121 ? 4.381 3.641 -9.716 1.00 88.12 121 ILE A CA 1
ATOM 979 C C . ILE A 1 121 ? 3.891 5.079 -9.527 1.00 88.12 121 ILE A C 1
ATOM 981 O O . ILE A 1 121 ? 4.228 5.940 -10.325 1.00 88.12 121 ILE A O 1
ATOM 985 N N . GLU A 1 122 ? 3.096 5.367 -8.499 1.00 84.31 122 GLU A N 1
ATOM 986 C CA . GLU A 1 122 ? 2.526 6.702 -8.299 1.00 84.31 122 GLU A CA 1
ATOM 987 C C . GLU A 1 122 ? 3.447 7.647 -7.507 1.00 84.31 122 GLU A C 1
ATOM 989 O O . GLU A 1 122 ? 4.481 7.253 -6.966 1.00 84.31 122 GLU A O 1
ATOM 994 N N . ALA A 1 123 ? 3.021 8.905 -7.365 1.00 80.69 123 ALA A N 1
ATOM 995 C CA . ALA A 1 123 ? 3.790 9.967 -6.715 1.00 80.69 123 ALA A CA 1
ATOM 996 C C . ALA A 1 123 ? 4.248 9.657 -5.275 1.00 80.69 123 ALA A C 1
ATOM 998 O O . ALA A 1 123 ? 5.312 10.118 -4.873 1.00 80.69 123 ALA A O 1
ATOM 999 N N . ARG A 1 124 ? 3.475 8.886 -4.497 1.00 81.00 124 ARG A N 1
ATOM 1000 C CA . ARG A 1 124 ? 3.810 8.567 -3.094 1.00 81.00 124 ARG A CA 1
ATOM 1001 C C . ARG A 1 124 ? 4.857 7.463 -2.945 1.00 81.00 124 ARG A C 1
ATOM 1003 O O . ARG A 1 124 ? 5.426 7.328 -1.867 1.00 81.00 124 ARG A O 1
ATOM 1010 N N . GLY A 1 125 ? 5.096 6.675 -3.991 1.00 86.88 125 GLY A N 1
ATOM 1011 C CA . GLY A 1 125 ? 6.021 5.552 -3.940 1.00 86.88 125 GLY A CA 1
ATOM 1012 C C . GLY A 1 125 ? 6.199 4.909 -5.309 1.00 86.88 125 GLY A C 1
ATOM 1013 O O . GLY A 1 125 ? 5.298 4.226 -5.798 1.00 86.88 125 GLY A O 1
ATOM 1014 N N . GLN A 1 126 ? 7.381 5.107 -5.897 1.00 91.81 126 GLN A N 1
ATOM 1015 C CA . GLN A 1 126 ? 7.795 4.464 -7.142 1.00 91.81 126 GLN A CA 1
ATOM 1016 C C . GLN A 1 126 ? 8.812 3.366 -6.827 1.00 91.81 126 GLN A C 1
ATOM 1018 O O . GLN A 1 126 ? 9.903 3.642 -6.329 1.00 91.81 126 GLN A O 1
ATOM 1023 N N . ALA A 1 127 ? 8.440 2.123 -7.111 1.00 94.69 127 ALA A N 1
ATOM 1024 C CA . ALA A 1 127 ? 9.331 0.979 -7.063 1.00 94.69 127 ALA A CA 1
ATOM 1025 C C . ALA A 1 127 ? 10.363 1.060 -8.195 1.00 94.69 127 ALA A C 1
ATOM 1027 O O . ALA A 1 127 ? 10.167 1.738 -9.210 1.00 94.69 127 ALA A O 1
ATOM 1028 N N . SER A 1 128 ? 11.462 0.338 -8.023 1.00 96.50 128 SER A N 1
ATOM 1029 C CA . SER A 1 128 ? 12.522 0.234 -9.025 1.00 96.50 128 SER A CA 1
ATOM 1030 C C . SER A 1 128 ? 12.746 -1.217 -9.417 1.00 96.50 128 SER A C 1
ATOM 1032 O O . SER A 1 128 ? 12.373 -2.136 -8.692 1.00 96.50 128 SER A O 1
ATOM 1034 N N . ILE A 1 129 ? 13.379 -1.430 -10.563 1.00 96.75 129 ILE A N 1
ATOM 1035 C CA . ILE A 1 129 ? 14.114 -2.664 -10.816 1.00 96.75 129 ILE A CA 1
ATOM 1036 C C . ILE A 1 129 ? 15.563 -2.463 -10.382 1.00 96.75 129 ILE A C 1
ATOM 1038 O O . ILE A 1 129 ? 16.096 -1.356 -10.496 1.00 96.75 129 ILE A O 1
ATOM 1042 N N . CYS A 1 130 ? 16.211 -3.520 -9.908 1.00 96.50 130 CYS A N 1
ATOM 1043 C CA . CYS A 1 130 ? 17.609 -3.477 -9.506 1.00 96.50 130 CYS A CA 1
ATOM 1044 C C . CYS A 1 130 ? 18.431 -4.577 -10.182 1.00 96.50 130 CYS A C 1
ATOM 1046 O O . CYS A 1 130 ? 17.936 -5.628 -10.588 1.00 96.50 130 CYS A O 1
ATOM 1048 N N . SER A 1 131 ? 19.723 -4.312 -10.320 1.00 96.06 131 SER A N 1
ATOM 1049 C CA . SER A 1 131 ? 20.716 -5.266 -10.807 1.00 96.06 131 SER A CA 1
ATOM 1050 C C . SER A 1 131 ? 22.080 -4.928 -10.202 1.00 96.06 131 SER A C 1
ATOM 1052 O O . SER A 1 131 ? 22.208 -3.975 -9.433 1.00 96.06 131 SER A O 1
ATOM 1054 N N . ALA A 1 132 ? 23.122 -5.670 -10.578 1.00 94.94 132 ALA A N 1
ATOM 1055 C CA . ALA A 1 132 ? 24.486 -5.359 -10.157 1.00 94.94 132 ALA A CA 1
ATOM 1056 C C . ALA A 1 132 ? 24.991 -3.991 -10.660 1.00 94.94 132 ALA A C 1
ATOM 1058 O O . ALA A 1 132 ? 25.918 -3.449 -10.067 1.00 94.94 132 ALA A O 1
ATOM 1059 N N . SER A 1 133 ? 24.415 -3.441 -11.738 1.00 95.69 133 SER A N 1
ATOM 1060 C CA . SER A 1 133 ? 24.834 -2.148 -12.294 1.00 95.69 133 SER A CA 1
ATOM 1061 C C . SER A 1 133 ? 24.143 -0.947 -11.652 1.00 95.69 133 SER A C 1
ATOM 1063 O O . SER A 1 133 ? 24.647 0.162 -11.782 1.00 95.69 133 SER A O 1
ATOM 1065 N N . GLY A 1 134 ? 23.018 -1.151 -10.961 1.00 96.56 134 GLY A N 1
ATOM 1066 C CA . GLY A 1 134 ? 22.253 -0.063 -10.364 1.00 96.56 134 GLY A CA 1
ATOM 1067 C C . GLY A 1 134 ? 20.746 -0.281 -10.408 1.00 96.56 134 GLY A C 1
ATOM 1068 O O . GLY A 1 134 ? 20.269 -1.424 -10.395 1.00 96.56 134 GLY A O 1
ATOM 1069 N N . LYS A 1 135 ? 20.000 0.826 -10.416 1.00 97.19 135 LYS A N 1
ATOM 1070 C CA . LYS A 1 135 ? 18.551 0.865 -10.190 1.00 97.19 135 LYS A CA 1
ATOM 1071 C C . LYS A 1 135 ? 17.870 1.746 -11.224 1.00 97.19 135 LYS A C 1
ATOM 1073 O O . LYS A 1 135 ? 18.326 2.851 -11.478 1.00 97.19 135 LYS A O 1
ATOM 1078 N N . THR A 1 136 ? 16.740 1.288 -11.747 1.00 97.19 136 THR A N 1
ATOM 1079 C CA . THR A 1 136 ? 15.922 2.056 -12.695 1.00 97.19 136 THR A CA 1
ATOM 1080 C C . THR A 1 136 ? 14.474 2.045 -12.237 1.00 97.19 136 THR A C 1
ATOM 1082 O O . THR A 1 136 ? 13.948 0.990 -11.880 1.00 97.19 136 THR A O 1
ATOM 1085 N N . LEU A 1 137 ? 13.811 3.203 -12.265 1.00 95.38 137 LEU A N 1
ATOM 1086 C CA . LEU A 1 137 ? 12.405 3.317 -11.875 1.00 95.38 137 LEU A CA 1
ATOM 1087 C C . LEU A 1 137 ? 11.536 2.374 -12.715 1.00 95.38 137 LEU A C 1
ATOM 1089 O O . LEU A 1 137 ? 11.578 2.406 -13.946 1.00 95.38 137 LEU A O 1
ATOM 1093 N N . LEU A 1 138 ? 10.706 1.568 -12.049 1.00 94.06 138 LEU A N 1
ATOM 1094 C CA . LEU A 1 138 ? 9.795 0.625 -12.692 1.00 94.06 138 LEU A CA 1
ATOM 1095 C C . LEU A 1 138 ? 8.954 1.261 -13.817 1.00 94.06 138 LEU A C 1
ATOM 1097 O O . LEU A 1 138 ? 8.920 0.672 -14.903 1.00 94.06 138 LEU A O 1
ATOM 1101 N N . PRO A 1 139 ? 8.329 2.453 -13.653 1.00 92.19 139 PRO A N 1
ATOM 1102 C CA . PRO A 1 139 ? 7.534 3.048 -14.729 1.00 92.19 139 PRO A CA 1
ATOM 1103 C C . PRO A 1 139 ? 8.325 3.353 -16.010 1.00 92.19 139 PRO A C 1
ATOM 1105 O O . PRO A 1 139 ? 7.719 3.432 -17.075 1.00 92.19 139 PRO A O 1
ATOM 1108 N N . TYR A 1 140 ? 9.655 3.480 -15.950 1.00 94.31 140 TYR A N 1
ATOM 1109 C CA . TYR A 1 140 ? 10.486 3.716 -17.140 1.00 94.31 140 TYR A CA 1
ATOM 1110 C C . TYR A 1 140 ? 10.667 2.450 -17.980 1.00 94.31 140 TYR A C 1
ATOM 1112 O O . TYR A 1 140 ? 10.988 2.519 -19.164 1.00 94.31 140 TYR A O 1
ATOM 1120 N N . VAL A 1 141 ? 10.460 1.280 -17.380 1.00 94.00 141 VAL A N 1
ATOM 1121 C CA . VAL A 1 141 ? 10.715 -0.015 -18.015 1.00 94.00 141 VAL A CA 1
ATOM 1122 C C . VAL A 1 141 ? 9.427 -0.632 -18.568 1.00 94.00 141 VAL A C 1
ATOM 1124 O O . VAL A 1 141 ? 9.457 -1.303 -19.600 1.00 94.00 141 VAL A O 1
ATOM 1127 N N . LEU A 1 142 ? 8.274 -0.369 -17.939 1.00 91.94 142 LEU A N 1
ATOM 1128 C CA . LEU A 1 142 ? 6.971 -0.914 -18.357 1.00 91.94 142 LEU A CA 1
ATOM 1129 C C . LEU A 1 142 ? 6.643 -0.719 -19.857 1.00 91.94 142 LEU A C 1
ATOM 1131 O O . LEU A 1 142 ? 6.190 -1.689 -20.474 1.00 91.94 142 LEU A O 1
ATOM 1135 N N . PRO A 1 143 ? 6.922 0.443 -20.494 1.00 92.31 143 PRO A N 1
ATOM 1136 C CA . PRO A 1 143 ? 6.660 0.655 -21.924 1.00 92.31 143 PRO A CA 1
ATOM 1137 C C . PRO A 1 143 ? 7.393 -0.296 -22.879 1.00 92.31 143 PRO A C 1
ATOM 1139 O O . PRO A 1 143 ? 7.081 -0.334 -24.068 1.00 92.31 143 PRO A O 1
ATOM 1142 N N . LEU A 1 144 ? 8.392 -1.045 -22.403 1.00 93.31 144 LEU A N 1
ATOM 1143 C CA . LEU A 1 144 ? 9.099 -2.045 -23.208 1.00 93.31 144 LEU A CA 1
ATOM 1144 C C . LEU A 1 144 ? 8.315 -3.357 -23.318 1.00 93.31 144 LEU A C 1
ATOM 1146 O O . LEU A 1 144 ? 8.432 -4.067 -24.319 1.00 93.31 144 LEU A O 1
ATOM 1150 N N . PHE A 1 145 ? 7.482 -3.666 -22.323 1.00 88.88 145 PHE A N 1
ATOM 1151 C CA . PHE A 1 145 ? 6.735 -4.921 -22.238 1.00 88.88 145 PHE A CA 1
ATOM 1152 C C . PHE A 1 145 ? 5.327 -4.823 -22.822 1.00 88.88 145 PHE A C 1
ATOM 1154 O O . PHE A 1 145 ? 4.795 -5.830 -23.290 1.00 88.88 145 PHE A O 1
ATOM 1161 N N . GLN A 1 146 ? 4.740 -3.626 -22.838 1.00 82.50 146 GLN A N 1
ATOM 1162 C CA . GLN A 1 146 ? 3.409 -3.379 -23.388 1.00 82.50 146 GLN A CA 1
ATOM 1163 C C . GLN A 1 146 ? 3.360 -2.050 -24.157 1.00 82.50 146 GLN A C 1
ATOM 1165 O O . GLN A 1 146 ? 4.113 -1.130 -23.833 1.00 82.50 146 GLN A O 1
ATOM 1170 N N . PRO A 1 147 ? 2.491 -1.927 -25.181 1.00 74.25 147 PRO A N 1
ATOM 1171 C CA . PRO A 1 147 ? 2.251 -0.657 -25.864 1.00 74.25 147 PRO A CA 1
ATOM 1172 C C . PRO A 1 147 ? 1.813 0.447 -24.894 1.00 74.25 147 PRO A C 1
ATOM 1174 O O . PRO A 1 147 ? 1.027 0.184 -23.988 1.00 74.25 147 PRO A O 1
ATOM 1177 N N . ILE A 1 148 ? 2.282 1.684 -25.100 1.00 65.31 148 ILE A N 1
ATOM 1178 C CA . ILE A 1 148 ? 2.006 2.814 -24.192 1.00 65.31 148 ILE A CA 1
ATOM 1179 C C . ILE A 1 148 ? 0.505 3.113 -24.071 1.00 65.31 148 ILE A C 1
ATOM 1181 O O . ILE A 1 148 ? 0.019 3.399 -22.982 1.00 65.31 148 ILE A O 1
ATOM 1185 N N . ASP A 1 149 ? -0.236 2.988 -25.170 1.00 62.88 149 ASP A N 1
ATOM 1186 C CA . ASP A 1 149 ? -1.691 3.156 -25.247 1.00 62.88 149 ASP A CA 1
ATOM 1187 C C . ASP A 1 149 ? -2.479 2.033 -24.548 1.00 62.88 149 ASP A C 1
ATOM 1189 O O . ASP A 1 149 ? -3.675 2.174 -24.304 1.00 62.88 149 ASP A O 1
ATOM 1193 N N . GLN A 1 150 ? -1.807 0.931 -24.206 1.00 68.31 150 GLN A N 1
ATOM 1194 C CA . GLN A 1 150 ? -2.366 -0.231 -23.513 1.00 68.31 150 GLN A CA 1
ATOM 1195 C C . GLN A 1 150 ? -1.739 -0.456 -22.134 1.00 68.31 150 GLN A C 1
ATOM 1197 O O . GLN A 1 150 ? -2.059 -1.454 -21.489 1.00 68.31 150 GLN A O 1
ATOM 1202 N N . LEU A 1 151 ? -0.863 0.446 -21.670 1.00 66.06 151 LEU A N 1
ATOM 1203 C CA . LEU A 1 151 ? -0.308 0.405 -20.320 1.00 66.06 151 LEU A CA 1
ATOM 1204 C C . LEU A 1 151 ? -1.431 0.666 -19.313 1.00 66.06 151 LEU A C 1
ATOM 1206 O O . LEU A 1 151 ? -1.653 1.791 -18.869 1.00 66.06 151 LEU A O 1
ATOM 1210 N N . SER A 1 152 ? -2.146 -0.387 -18.929 1.00 66.75 152 SER A N 1
ATOM 1211 C CA . SER A 1 152 ? -2.900 -0.375 -17.686 1.00 66.75 152 SER A CA 1
ATOM 1212 C C . SER A 1 152 ? -1.904 -0.286 -16.538 1.00 66.75 152 SER A C 1
ATOM 1214 O O . SER A 1 152 ? -0.907 -1.015 -16.540 1.00 66.75 152 SER A O 1
ATOM 1216 N N . SER A 1 153 ? -2.177 0.563 -15.546 1.00 73.75 153 SER A N 1
ATOM 1217 C CA . SER A 1 153 ? -1.444 0.523 -14.282 1.00 73.75 153 SER A CA 1
ATOM 1218 C C . SER A 1 153 ? -1.359 -0.933 -13.795 1.00 73.75 153 SER A C 1
ATOM 1220 O O . SER A 1 153 ? -2.387 -1.622 -13.797 1.00 73.75 153 SER A O 1
ATOM 1222 N N . PRO A 1 154 ? -0.172 -1.430 -13.407 1.00 80.12 154 PRO A N 1
ATOM 1223 C CA . PRO A 1 154 ? -0.059 -2.779 -12.875 1.00 80.12 154 PRO A CA 1
ATOM 1224 C C . PRO A 1 154 ? -0.930 -2.908 -11.623 1.00 80.12 154 PRO A C 1
ATOM 1226 O O . PRO A 1 154 ? -1.183 -1.921 -10.930 1.00 80.12 154 PRO A O 1
ATOM 1229 N N . VAL A 1 155 ? -1.361 -4.132 -11.306 1.00 88.12 155 VAL A N 1
ATOM 1230 C CA . VAL A 1 155 ? -1.887 -4.436 -9.966 1.00 88.12 155 VAL A CA 1
ATOM 1231 C C . VAL A 1 155 ? -0.869 -3.926 -8.952 1.00 88.12 155 VAL A C 1
ATOM 1233 O O . VAL A 1 155 ? 0.321 -4.240 -9.071 1.00 88.12 155 VAL A O 1
ATOM 1236 N N . LEU A 1 156 ? -1.317 -3.130 -7.982 1.00 90.19 156 LEU A N 1
ATOM 1237 C CA . LEU A 1 156 ? -0.436 -2.710 -6.905 1.00 90.19 156 LEU A CA 1
ATOM 1238 C C . LEU A 1 156 ? -0.284 -3.893 -5.944 1.00 90.19 156 LEU A C 1
ATOM 1240 O O . LEU A 1 156 ? -1.238 -4.328 -5.305 1.00 90.19 156 LEU A O 1
ATOM 1244 N N . LEU A 1 157 ? 0.935 -4.415 -5.899 1.00 94.44 157 LEU A N 1
ATOM 1245 C CA . LEU A 1 157 ? 1.399 -5.459 -5.011 1.00 94.44 157 LEU A CA 1
ATOM 1246 C C . LEU A 1 157 ? 2.146 -4.792 -3.867 1.00 94.44 157 LEU A C 1
ATOM 1248 O O . LEU A 1 157 ? 3.172 -4.132 -4.084 1.00 94.44 157 LEU A O 1
ATOM 1252 N N . LYS A 1 158 ? 1.651 -4.986 -2.651 1.00 95.44 158 LYS A N 1
ATOM 1253 C CA . LYS A 1 158 ? 2.303 -4.477 -1.450 1.00 95.44 158 LYS A CA 1
ATOM 1254 C C . LYS A 1 158 ? 2.259 -5.493 -0.320 1.00 95.44 158 LYS A C 1
ATOM 1256 O O . LYS A 1 158 ? 1.436 -6.398 -0.320 1.00 95.44 158 LYS A O 1
ATOM 1261 N N . VAL A 1 159 ? 3.143 -5.334 0.653 1.00 98.06 159 VAL A N 1
ATOM 1262 C CA . VAL A 1 159 ? 3.042 -6.007 1.948 1.00 98.06 159 VAL A CA 1
ATOM 1263 C C . VAL A 1 159 ? 2.528 -5.001 2.968 1.00 98.06 159 VAL A C 1
ATOM 1265 O O . VAL A 1 159 ? 3.061 -3.892 3.058 1.00 98.06 159 VAL A O 1
ATOM 1268 N N . LEU A 1 160 ? 1.500 -5.384 3.722 1.00 98.50 160 LEU A N 1
ATOM 1269 C CA . LEU A 1 160 ? 1.087 -4.697 4.943 1.00 98.50 160 LEU A CA 1
ATOM 1270 C C . LEU A 1 160 ? 1.864 -5.311 6.103 1.00 98.50 160 LEU A C 1
ATOM 1272 O O . LEU A 1 160 ? 1.719 -6.503 6.367 1.00 98.50 160 LEU A O 1
ATOM 1276 N N . ASP A 1 161 ? 2.695 -4.510 6.768 1.00 98.50 161 ASP A N 1
ATOM 1277 C CA . ASP A 1 161 ? 3.569 -4.950 7.857 1.00 98.50 161 ASP A CA 1
ATOM 1278 C C . ASP A 1 161 ? 3.293 -4.131 9.129 1.00 98.50 161 ASP A C 1
ATOM 1280 O O . ASP A 1 161 ? 4.028 -3.186 9.440 1.00 98.50 161 ASP A O 1
ATOM 1284 N N . PRO A 1 162 ? 2.173 -4.411 9.822 1.00 98.31 162 PRO A N 1
ATOM 1285 C CA . PRO A 1 162 ? 1.837 -3.731 11.061 1.00 98.31 162 PRO A CA 1
ATOM 1286 C C . PRO A 1 162 ? 2.742 -4.154 12.218 1.00 98.31 162 PRO A C 1
ATOM 1288 O O . PRO A 1 162 ? 3.190 -5.298 12.297 1.00 98.31 162 PRO A O 1
ATOM 1291 N N . SER A 1 163 ? 2.938 -3.239 13.169 1.00 97.88 163 SER A N 1
ATOM 1292 C CA . SER A 1 163 ? 3.524 -3.569 14.470 1.00 97.88 163 SER A CA 1
ATOM 1293 C C . SER A 1 163 ? 2.732 -4.686 15.158 1.00 97.88 163 SER A C 1
ATOM 1295 O O . SER A 1 163 ? 1.520 -4.791 14.979 1.00 97.88 163 SER A O 1
ATOM 1297 N N . SER A 1 164 ? 3.393 -5.509 15.972 1.00 97.75 164 SER A N 1
ATOM 1298 C CA . SER A 1 164 ? 2.741 -6.522 16.810 1.00 97.75 164 SER A CA 1
ATOM 1299 C C . SER A 1 164 ? 2.113 -5.950 18.087 1.00 97.75 164 SER A C 1
ATOM 1301 O O . SER A 1 164 ? 1.386 -6.662 18.773 1.00 97.75 164 SER A O 1
ATOM 1303 N N . GLU A 1 165 ? 2.322 -4.667 18.398 1.00 97.62 165 GLU A N 1
ATOM 1304 C CA . GLU A 1 165 ? 1.739 -4.036 19.586 1.00 97.62 165 GLU A CA 1
ATOM 1305 C C . GLU A 1 165 ? 0.227 -3.775 19.405 1.00 97.62 165 GLU A C 1
ATOM 1307 O O . GLU A 1 165 ? -0.161 -3.060 18.474 1.00 97.62 165 GLU A O 1
ATOM 1312 N N . PRO A 1 166 ? -0.645 -4.278 20.302 1.00 96.62 166 PRO A N 1
ATOM 1313 C CA . PRO A 1 166 ? -2.084 -4.032 20.234 1.00 96.62 166 PRO A CA 1
ATOM 1314 C C . PRO A 1 166 ? -2.422 -2.542 20.186 1.00 96.62 166 PRO A C 1
ATOM 1316 O O . PRO A 1 166 ? -1.764 -1.739 20.849 1.00 96.62 166 PRO A O 1
ATOM 1319 N N . VAL A 1 167 ? -3.477 -2.165 19.451 1.00 96.56 167 VAL A N 1
ATOM 1320 C CA . VAL A 1 167 ? -3.906 -0.770 19.204 1.00 96.56 167 VAL A CA 1
ATOM 1321 C C . VAL A 1 167 ? -2.950 0.008 18.295 1.00 96.56 167 VAL A C 1
ATOM 1323 O O . VAL A 1 167 ? -3.392 0.659 17.348 1.00 96.56 167 VAL A O 1
ATOM 1326 N N . TYR A 1 168 ? -1.644 -0.074 18.540 1.00 97.19 168 TYR A N 1
ATOM 1327 C CA . TYR A 1 168 ? -0.627 0.624 17.759 1.00 97.19 168 TYR A CA 1
ATOM 1328 C C . TYR A 1 168 ? -0.328 -0.046 16.423 1.00 97.19 168 TYR A C 1
ATOM 1330 O O . TYR A 1 168 ? 0.099 0.632 15.506 1.00 97.19 168 TYR A O 1
ATOM 1338 N N . GLY A 1 169 ? -0.529 -1.352 16.286 1.00 97.62 169 GLY A N 1
ATOM 1339 C CA . GLY A 1 169 ? -0.399 -2.059 15.014 1.00 97.62 169 GLY A CA 1
ATOM 1340 C C . GLY A 1 169 ? -1.705 -2.187 14.235 1.00 97.62 169 GLY A C 1
ATOM 1341 O O . GLY A 1 169 ? -1.698 -2.657 13.104 1.00 97.62 169 GLY A O 1
ATOM 1342 N N . ASP A 1 170 ? -2.837 -1.797 14.820 1.00 98.31 170 ASP A N 1
ATOM 1343 C CA . ASP A 1 170 ? -4.134 -1.932 14.158 1.00 98.31 170 ASP A CA 1
ATOM 1344 C C . ASP A 1 170 ? -4.256 -0.898 13.038 1.00 98.31 170 ASP A C 1
ATOM 1346 O O . ASP A 1 170 ? -3.986 0.283 13.255 1.00 98.31 170 ASP A O 1
ATOM 1350 N N . LEU A 1 171 ? -4.677 -1.322 11.845 1.00 97.94 171 LEU A N 1
ATOM 1351 C CA . LEU A 1 171 ? -4.956 -0.413 10.735 1.00 97.94 171 LEU A CA 1
ATOM 1352 C C . LEU A 1 171 ? -6.260 0.368 10.979 1.00 97.94 171 LEU A C 1
ATOM 1354 O O . LEU A 1 171 ? -7.079 0.034 11.839 1.00 97.94 171 LEU A O 1
ATOM 1358 N N . TYR A 1 172 ? -6.466 1.432 10.203 1.00 95.88 172 TYR A N 1
ATOM 1359 C CA . TYR A 1 172 ? -7.744 2.145 10.164 1.00 95.88 172 TYR A CA 1
ATOM 1360 C C . TYR A 1 172 ? -8.870 1.216 9.695 1.00 95.88 172 TYR A C 1
ATOM 1362 O O . TYR A 1 172 ? -8.681 0.394 8.804 1.00 95.88 172 TYR A O 1
ATOM 1370 N N . PHE A 1 173 ? -10.051 1.373 10.291 1.00 97.69 173 PHE A N 1
ATOM 1371 C CA . PHE A 1 173 ? -11.272 0.738 9.811 1.00 97.69 173 PHE A CA 1
ATOM 1372 C C . PHE A 1 173 ? -11.794 1.554 8.639 1.00 97.69 173 PHE A C 1
ATOM 1374 O O . PHE A 1 173 ? -12.285 2.667 8.834 1.00 97.69 173 PHE A O 1
ATOM 1381 N N . GLU A 1 174 ? -11.617 1.038 7.427 1.00 96.69 174 GLU A N 1
ATOM 1382 C CA . GLU A 1 174 ? -11.889 1.755 6.182 1.00 96.69 174 GLU A CA 1
ATOM 1383 C C . GLU A 1 174 ? -12.715 0.938 5.193 1.00 96.69 174 GLU A C 1
ATOM 1385 O O . GLU A 1 174 ? -12.816 -0.279 5.310 1.00 96.69 174 GLU A O 1
ATOM 1390 N N . LEU A 1 175 ? -13.308 1.613 4.207 1.00 95.56 175 LEU A N 1
ATOM 1391 C CA . LEU A 1 175 ? -13.943 0.973 3.057 1.00 95.56 175 LEU A CA 1
ATOM 1392 C C . LEU A 1 175 ? -13.516 1.617 1.738 1.00 95.56 175 LEU A C 1
ATOM 1394 O O . LEU A 1 175 ? -13.012 2.746 1.700 1.00 95.56 175 LEU A O 1
ATOM 1398 N N . HIS A 1 176 ? -13.808 0.910 0.648 1.00 95.62 176 HIS A N 1
ATOM 1399 C CA . HIS A 1 176 ? -13.523 1.326 -0.725 1.00 95.62 176 HIS A CA 1
ATOM 1400 C C . HIS A 1 176 ? -14.773 1.260 -1.597 1.00 95.62 176 HIS A C 1
ATOM 1402 O O . HIS A 1 176 ? -15.607 0.380 -1.414 1.00 95.62 176 HIS A O 1
ATOM 1408 N N . THR A 1 177 ? -14.907 2.169 -2.558 1.00 94.81 177 THR A N 1
ATOM 1409 C CA . THR A 1 177 ? -16.032 2.213 -3.510 1.00 94.81 177 THR A CA 1
ATOM 1410 C C . THR A 1 177 ? -15.687 1.620 -4.877 1.00 94.81 177 THR A C 1
ATOM 1412 O O . THR A 1 177 ? -16.567 1.176 -5.610 1.00 94.81 177 THR A O 1
ATOM 1415 N N . ARG A 1 178 ? -14.397 1.596 -5.213 1.00 92.56 178 ARG A N 1
ATOM 1416 C CA . ARG A 1 178 ? -13.808 1.147 -6.477 1.00 92.56 178 ARG A CA 1
ATOM 1417 C C . ARG A 1 178 ? -12.614 0.232 -6.256 1.00 92.56 178 ARG A C 1
ATOM 1419 O O . ARG A 1 178 ? -12.390 -0.651 -7.079 1.00 92.56 178 ARG A O 1
ATOM 1426 N N . LYS A 1 179 ? -11.825 0.473 -5.200 1.00 92.06 179 LYS A N 1
ATOM 1427 C CA . LYS A 1 179 ? -10.648 -0.347 -4.908 1.00 92.06 179 LYS A CA 1
ATOM 1428 C C . LYS A 1 179 ? -11.098 -1.736 -4.446 1.00 92.06 179 LYS A C 1
ATOM 1430 O O . LYS A 1 179 ? -11.889 -1.857 -3.513 1.00 92.06 179 LYS A O 1
ATOM 1435 N N . GLN A 1 180 ? -10.616 -2.762 -5.137 1.00 90.94 180 GLN A N 1
ATOM 1436 C CA . GLN A 1 180 ? -10.792 -4.164 -4.766 1.00 90.94 180 GLN A CA 1
ATOM 1437 C C . GLN A 1 180 ? -9.454 -4.716 -4.310 1.00 90.94 180 GLN A C 1
ATOM 1439 O O . GLN A 1 180 ? -8.425 -4.400 -4.917 1.00 90.94 180 GLN A O 1
ATOM 1444 N N . GLU A 1 181 ? -9.483 -5.549 -3.274 1.00 94.44 181 GLU A N 1
ATOM 1445 C CA . GLU A 1 181 ? -8.269 -6.052 -2.644 1.00 94.44 181 GLU A CA 1
ATOM 1446 C C . GLU A 1 181 ? -8.358 -7.545 -2.351 1.00 94.44 181 GLU A C 1
ATOM 1448 O O . GLU A 1 181 ? -9.432 -8.089 -2.082 1.00 94.44 181 GLU A O 1
ATOM 1453 N N . VAL A 1 182 ? -7.207 -8.207 -2.389 1.00 96.69 182 VAL A N 1
ATOM 1454 C CA . VAL A 1 182 ? -7.037 -9.578 -1.917 1.00 96.69 182 VAL A CA 1
ATOM 1455 C C . VAL A 1 182 ? -5.832 -9.618 -0.998 1.00 96.69 182 VAL A C 1
ATOM 1457 O O . VAL A 1 182 ? -4.738 -9.222 -1.400 1.00 96.69 182 VAL A O 1
ATOM 1460 N N . TYR A 1 183 ? -6.026 -10.111 0.219 1.00 97.81 183 TYR A N 1
ATOM 1461 C CA . TYR A 1 183 ? -4.970 -10.305 1.204 1.00 97.81 183 TYR A CA 1
ATOM 1462 C C . TYR A 1 183 ? -4.586 -11.777 1.257 1.00 97.81 183 TYR A C 1
ATOM 1464 O O . TYR A 1 183 ? -5.451 -12.641 1.365 1.00 97.81 183 TYR A O 1
ATOM 1472 N N . VAL A 1 184 ? -3.289 -12.057 1.227 1.00 98.50 184 VAL A N 1
ATOM 1473 C CA . VAL A 1 184 ? -2.716 -13.374 1.512 1.00 98.50 184 VAL A CA 1
ATOM 1474 C C . VAL A 1 184 ? -1.910 -13.257 2.795 1.00 98.50 184 VAL A C 1
ATOM 1476 O O . VAL A 1 184 ? -0.920 -12.523 2.839 1.00 98.50 184 VAL A O 1
ATOM 1479 N N . VAL A 1 185 ? -2.324 -13.952 3.850 1.00 98.62 185 VAL A N 1
ATOM 1480 C CA . VAL A 1 185 ? -1.657 -13.888 5.156 1.00 98.62 185 VAL A CA 1
ATOM 1481 C C . VAL A 1 185 ? -0.331 -14.636 5.085 1.00 98.62 185 VAL A C 1
ATOM 1483 O O . VAL A 1 185 ? -0.290 -15.833 4.809 1.00 98.62 185 VAL A O 1
ATOM 1486 N N . THR A 1 186 ? 0.771 -13.935 5.346 1.00 98.38 186 THR A N 1
ATOM 1487 C CA . THR A 1 186 ? 2.128 -14.505 5.276 1.00 98.38 186 THR A CA 1
ATOM 1488 C C . THR A 1 186 ? 2.791 -14.645 6.637 1.00 98.38 186 THR A C 1
ATOM 1490 O O . THR A 1 186 ? 3.733 -15.425 6.776 1.00 98.38 186 THR A O 1
ATOM 1493 N N . HIS A 1 187 ? 2.311 -13.922 7.648 1.00 98.56 187 HIS A N 1
ATOM 1494 C CA . HIS A 1 187 ? 2.831 -14.012 9.005 1.00 98.56 187 HIS A CA 1
ATOM 1495 C C . HIS A 1 187 ? 1.767 -13.630 10.034 1.00 98.56 187 HIS A C 1
ATOM 1497 O O . HIS A 1 187 ? 0.968 -12.723 9.805 1.00 98.56 187 HIS A O 1
ATOM 1503 N N . VAL A 1 188 ? 1.815 -14.305 11.178 1.00 98.62 188 VAL A N 1
ATOM 1504 C CA . VAL A 1 188 ? 1.102 -13.950 12.404 1.00 98.62 188 VAL A CA 1
ATOM 1505 C C . VAL A 1 188 ? 2.132 -13.959 13.528 1.00 98.62 188 VAL A C 1
ATOM 1507 O O . VAL A 1 188 ? 2.825 -14.959 13.728 1.00 98.62 188 VAL A O 1
ATOM 1510 N N . ASP A 1 189 ? 2.246 -12.847 14.245 1.00 98.50 189 ASP A N 1
ATOM 1511 C CA . ASP A 1 189 ? 3.144 -12.735 15.388 1.00 98.50 189 ASP A CA 1
ATOM 1512 C C . ASP A 1 189 ? 2.621 -13.579 16.565 1.00 98.50 189 ASP A C 1
ATOM 1514 O O . ASP A 1 189 ? 1.526 -13.354 17.079 1.00 98.50 189 ASP A O 1
ATOM 1518 N N . HIS A 1 190 ? 3.411 -14.560 17.006 1.00 97.31 190 HIS A N 1
ATOM 1519 C CA . HIS A 1 190 ? 3.024 -15.483 18.079 1.00 97.31 190 HIS A CA 1
ATOM 1520 C C . HIS A 1 190 ? 3.091 -14.879 19.488 1.00 97.31 190 HIS A C 1
ATOM 1522 O O . HIS A 1 190 ? 2.541 -15.467 20.418 1.00 97.31 190 HIS A O 1
ATOM 1528 N N . GLN A 1 191 ? 3.772 -13.749 19.683 1.00 97.00 191 GLN A N 1
ATOM 1529 C CA . GLN A 1 191 ? 3.762 -13.054 20.970 1.00 97.00 191 GLN A CA 1
ATOM 1530 C C . GLN A 1 191 ? 2.462 -12.261 21.125 1.00 97.00 191 GLN A C 1
ATOM 1532 O O . GLN A 1 191 ? 1.822 -12.345 22.173 1.00 97.00 191 GLN A O 1
ATOM 1537 N N . ALA A 1 192 ? 2.036 -11.570 20.065 1.00 97.19 192 ALA A N 1
ATOM 1538 C CA . ALA A 1 192 ? 0.750 -10.880 20.004 1.00 97.19 192 ALA A CA 1
ATOM 1539 C C . ALA A 1 192 ? -0.435 -11.858 19.970 1.00 97.19 192 ALA A C 1
ATOM 1541 O O . ALA A 1 192 ? -1.445 -11.648 20.644 1.00 97.19 192 ALA A O 1
ATOM 1542 N N . TRP A 1 193 ? -0.287 -12.967 19.238 1.00 97.75 193 TRP A N 1
ATOM 1543 C CA . TRP A 1 193 ? -1.324 -13.976 19.037 1.00 97.75 193 TRP A CA 1
ATOM 1544 C C . TRP A 1 193 ? -0.825 -15.379 19.432 1.00 97.75 193 TRP A C 1
ATOM 1546 O O . TRP A 1 193 ? -0.500 -16.198 18.568 1.00 97.75 193 TRP A O 1
ATOM 1556 N N . PRO A 1 194 ? -0.812 -15.730 20.737 1.00 96.56 194 PRO A N 1
ATOM 1557 C CA . PRO A 1 194 ? -0.226 -16.985 21.237 1.00 96.56 194 PRO A CA 1
ATOM 1558 C C . PRO A 1 194 ? -0.825 -18.274 20.670 1.00 96.56 194 PRO A C 1
ATOM 1560 O O . PRO A 1 194 ? -0.196 -19.328 20.721 1.00 96.56 194 PRO A O 1
ATOM 1563 N N . LYS A 1 195 ? -2.046 -18.208 20.129 1.00 95.38 195 LYS A N 1
ATOM 1564 C CA . LYS A 1 195 ? -2.708 -19.348 19.481 1.00 95.38 195 LYS A CA 1
ATOM 1565 C C . LYS A 1 195 ? -2.271 -19.559 18.026 1.00 95.38 195 LYS A C 1
ATOM 1567 O O . LYS A 1 195 ? -2.659 -20.559 17.440 1.00 95.38 195 LYS A O 1
ATOM 1572 N N . GLY A 1 196 ? -1.474 -18.650 17.458 1.00 94.44 196 GLY A N 1
ATOM 1573 C CA . GLY A 1 196 ? -1.092 -18.660 16.042 1.00 94.44 196 GLY A CA 1
ATOM 1574 C C . GLY A 1 196 ? -2.182 -18.148 15.096 1.00 94.44 196 GLY A C 1
ATOM 1575 O O . GLY A 1 196 ? -2.044 -18.280 13.884 1.00 94.44 196 GLY A O 1
ATOM 1576 N N . GLU A 1 197 ? -3.246 -17.565 15.647 1.00 96.88 197 GLU A N 1
ATOM 1577 C CA . GLU A 1 197 ? -4.377 -16.998 14.916 1.00 96.88 197 GLU A CA 1
ATOM 1578 C C . GLU A 1 197 ? -4.431 -15.492 15.164 1.00 96.88 197 GLU A C 1
ATOM 1580 O O . GLU A 1 197 ? -4.715 -15.054 16.281 1.00 96.88 197 GLU A O 1
ATOM 1585 N N . GLY A 1 198 ? -4.125 -14.725 14.121 1.00 98.06 198 GLY A N 1
ATOM 1586 C CA . GLY A 1 198 ? -4.297 -13.283 14.070 1.00 98.06 198 GLY A CA 1
ATOM 1587 C C . GLY A 1 198 ? -5.746 -12.902 13.793 1.00 98.06 198 GLY A C 1
ATOM 1588 O O . GLY A 1 198 ? -6.649 -13.738 13.838 1.00 98.06 198 GLY A O 1
ATOM 1589 N N . ALA A 1 199 ? -5.988 -11.633 13.467 1.00 97.75 199 ALA A N 1
ATOM 1590 C CA . ALA A 1 199 ? -7.332 -11.200 13.123 1.00 97.75 199 ALA A CA 1
ATOM 1591 C C . ALA A 1 199 ? -7.395 -10.008 12.164 1.00 97.75 199 ALA A C 1
ATOM 1593 O O . ALA A 1 199 ? -6.442 -9.252 11.969 1.00 97.75 199 ALA A O 1
ATOM 1594 N N . ILE A 1 200 ? -8.588 -9.821 11.613 1.00 98.12 200 ILE A N 1
ATOM 1595 C CA . ILE A 1 200 ? -9.011 -8.644 10.864 1.00 98.12 200 ILE A CA 1
ATOM 1596 C C . ILE A 1 200 ? -10.377 -8.197 11.386 1.00 98.12 200 ILE A C 1
ATOM 1598 O O . ILE A 1 200 ? -11.243 -9.026 11.683 1.00 98.12 200 ILE A O 1
ATOM 1602 N N . ARG A 1 201 ? -10.596 -6.883 11.496 1.00 97.25 201 ARG A N 1
ATOM 1603 C CA . ARG A 1 201 ? -11.961 -6.360 11.595 1.00 97.25 201 ARG A CA 1
ATOM 1604 C C . ARG A 1 201 ? -12.580 -6.422 10.215 1.00 97.25 201 ARG A C 1
ATOM 1606 O O . ARG A 1 201 ? -11.995 -5.867 9.295 1.00 97.25 201 ARG A O 1
ATOM 1613 N N . PHE A 1 202 ? -13.726 -7.068 10.065 1.00 95.75 202 PHE A N 1
ATOM 1614 C CA . PHE A 1 202 ? -14.358 -7.272 8.767 1.00 95.75 202 PHE A CA 1
ATOM 1615 C C . PHE A 1 202 ? -15.878 -7.161 8.892 1.00 95.75 202 PHE A C 1
ATOM 1617 O O . PHE A 1 202 ? -16.534 -7.987 9.534 1.00 95.75 202 PHE A O 1
ATOM 1624 N N . GLY A 1 203 ? -16.428 -6.096 8.314 1.00 95.56 203 GLY A N 1
ATOM 1625 C CA . GLY A 1 203 ? -17.826 -5.712 8.458 1.00 95.56 203 GLY A CA 1
ATOM 1626 C C . GLY A 1 203 ? -18.212 -5.332 9.892 1.00 95.56 203 GLY A C 1
ATOM 1627 O O . GLY A 1 203 ? -17.379 -5.091 10.773 1.00 95.56 203 GLY A O 1
ATOM 1628 N N . PHE A 1 204 ? -19.519 -5.273 10.137 1.00 95.81 204 PHE A N 1
ATOM 1629 C CA . PHE A 1 204 ? -20.086 -4.926 11.439 1.00 95.81 204 PHE A CA 1
ATOM 1630 C C . PHE A 1 204 ? -20.447 -6.165 12.276 1.00 95.81 204 PHE A C 1
ATOM 1632 O O . PHE A 1 204 ? -20.764 -7.244 11.772 1.00 95.81 204 PHE A O 1
ATOM 1639 N N . CYS A 1 205 ? -20.416 -6.013 13.600 1.00 95.50 205 CYS A N 1
ATOM 1640 C CA . CYS A 1 205 ? -20.716 -7.066 14.559 1.00 95.50 205 CYS A CA 1
ATOM 1641 C C . CYS A 1 205 ? -22.207 -7.412 14.534 1.00 95.50 205 CYS A C 1
ATOM 1643 O O . CYS A 1 205 ? -23.042 -6.658 15.037 1.00 95.50 205 CYS A O 1
ATOM 1645 N N . LYS A 1 206 ? -22.547 -8.610 14.044 1.00 93.56 206 LYS A N 1
ATOM 1646 C CA . LYS A 1 206 ? -23.938 -9.098 13.987 1.00 93.56 206 LYS A CA 1
ATOM 1647 C C . LYS A 1 206 ? -24.640 -9.090 15.349 1.00 93.56 206 LYS A C 1
ATOM 1649 O O . LYS A 1 206 ? -25.814 -8.741 15.434 1.00 93.56 206 LYS A O 1
ATOM 1654 N N . LYS A 1 207 ? -23.921 -9.442 16.424 1.00 94.19 207 LYS A N 1
ATOM 1655 C CA . LYS A 1 207 ? -24.477 -9.434 17.788 1.00 94.19 207 LYS A CA 1
ATOM 1656 C C . LYS A 1 207 ? -24.838 -8.015 18.222 1.00 94.19 207 LYS A C 1
ATOM 1658 O O . LYS A 1 207 ? -25.963 -7.803 18.657 1.00 94.19 207 LYS A O 1
ATOM 1663 N N . LYS A 1 208 ? -23.937 -7.043 18.043 1.00 96.00 208 LYS A N 1
ATOM 1664 C CA . LYS A 1 208 ? -24.217 -5.634 18.359 1.00 96.00 208 LYS A CA 1
ATOM 1665 C C . LYS A 1 2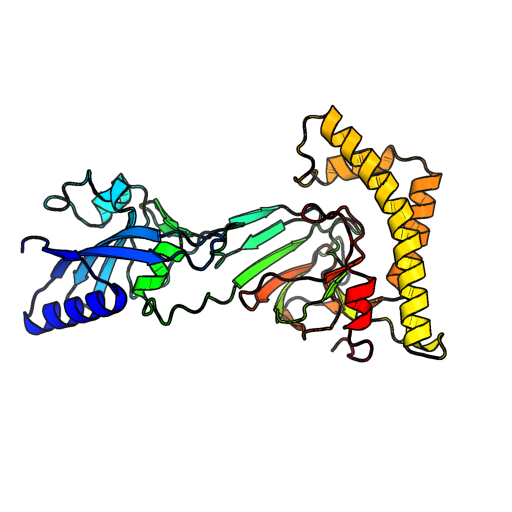08 ? -25.348 -5.102 17.477 1.00 96.00 208 LYS A C 1
ATOM 1667 O O . LYS A 1 208 ? -26.279 -4.508 18.002 1.00 96.00 208 LYS A O 1
ATOM 1672 N N . ARG A 1 209 ? -25.336 -5.408 16.173 1.00 94.88 209 ARG A N 1
ATOM 1673 C CA . ARG A 1 209 ? -26.402 -5.034 15.231 1.00 94.88 209 ARG A CA 1
ATOM 1674 C C . ARG A 1 209 ? -27.782 -5.512 15.682 1.00 94.88 209 ARG A C 1
ATOM 1676 O O . ARG A 1 209 ? -28.722 -4.729 15.600 1.00 94.88 209 ARG A O 1
ATOM 1683 N N . SER A 1 210 ? -27.904 -6.735 16.205 1.00 95.19 210 SER A N 1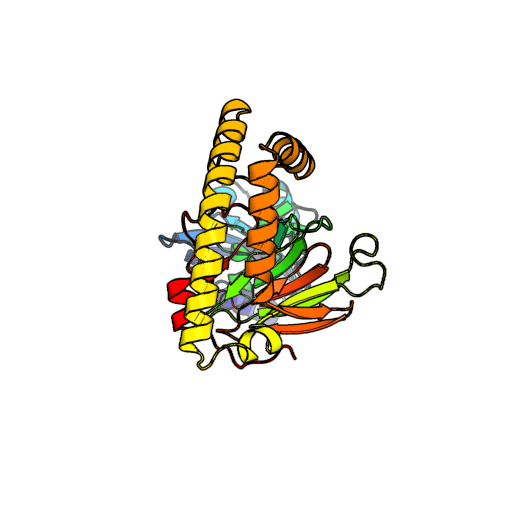
ATOM 1684 C CA . SER A 1 210 ? -29.186 -7.291 16.678 1.00 95.19 210 SER A CA 1
ATOM 1685 C C . SER A 1 210 ? -29.814 -6.568 17.878 1.00 95.19 210 SER A C 1
ATOM 1687 O O . SER A 1 210 ? -30.977 -6.811 18.183 1.00 95.19 210 SER A O 1
ATOM 1689 N N . LEU A 1 211 ? -29.078 -5.669 18.541 1.00 97.25 211 LEU A N 1
ATOM 1690 C CA . LEU A 1 211 ? -29.594 -4.853 19.645 1.00 97.25 211 LEU A CA 1
ATOM 1691 C C . LEU A 1 211 ? -30.386 -3.623 19.169 1.00 97.25 211 LEU A C 1
ATOM 1693 O O . LEU A 1 211 ? -30.983 -2.936 19.993 1.00 97.25 211 LEU A O 1
ATOM 1697 N N . TYR A 1 212 ? -30.391 -3.342 17.864 1.00 97.38 212 TYR A N 1
ATOM 1698 C CA . TYR A 1 212 ? -31.019 -2.159 17.274 1.00 97.38 212 TYR A CA 1
ATOM 1699 C C . TYR A 1 212 ? -32.200 -2.547 16.388 1.00 97.38 212 TYR A C 1
ATOM 1701 O O . TYR A 1 212 ? -32.149 -3.550 15.670 1.00 97.38 212 TYR A O 1
ATOM 1709 N N . ALA A 1 213 ? -33.252 -1.729 16.408 1.00 96.62 213 ALA A N 1
ATOM 1710 C CA . ALA A 1 213 ? -34.491 -2.003 15.684 1.00 96.62 213 ALA A CA 1
ATOM 1711 C C . ALA A 1 213 ? -34.317 -1.924 14.159 1.00 96.62 213 ALA A C 1
ATOM 1713 O O . ALA A 1 213 ? -34.894 -2.735 13.435 1.00 96.62 213 ALA A O 1
ATOM 1714 N N . SER A 1 214 ? -33.486 -0.998 13.676 1.00 96.25 214 SER A N 1
ATOM 1715 C CA . SER A 1 214 ? -33.220 -0.786 12.251 1.00 96.25 214 SER A CA 1
ATOM 1716 C C . SER A 1 214 ? -31.730 -0.626 11.945 1.00 96.25 214 SER A C 1
ATOM 1718 O O . SER A 1 214 ? -30.886 -0.525 12.842 1.00 96.25 214 SER A O 1
ATOM 1720 N N . ASP A 1 215 ? -31.404 -0.669 10.655 1.00 95.06 215 ASP A N 1
ATOM 1721 C CA . ASP A 1 215 ? -30.047 -0.453 10.159 1.00 95.06 215 ASP A CA 1
ATOM 1722 C C . ASP A 1 215 ? -29.625 1.001 10.363 1.00 95.06 215 ASP A C 1
ATOM 1724 O O . ASP A 1 215 ? -28.483 1.280 10.722 1.00 95.06 215 ASP A O 1
ATOM 1728 N N . GLU A 1 216 ? -30.574 1.917 10.208 1.00 96.56 216 GLU A N 1
ATOM 1729 C CA . GLU A 1 216 ? -30.438 3.341 10.465 1.00 96.56 216 GLU A CA 1
ATOM 1730 C C . GLU A 1 216 ? -30.119 3.609 11.938 1.00 96.56 216 GLU A C 1
ATOM 1732 O O . GLU A 1 216 ? -29.167 4.335 12.219 1.00 96.56 216 GLU A O 1
ATOM 1737 N N . ASP A 1 217 ? -30.836 2.973 12.873 1.00 97.69 217 ASP A N 1
ATOM 1738 C CA . ASP A 1 217 ? -30.572 3.116 14.313 1.00 97.69 217 ASP A CA 1
ATOM 1739 C C . ASP A 1 217 ? -29.174 2.606 14.677 1.00 97.69 217 ASP A C 1
ATOM 1741 O O . ASP A 1 217 ? -28.454 3.228 15.459 1.00 97.69 217 ASP A O 1
ATOM 1745 N N . PHE A 1 218 ? -28.761 1.482 14.084 1.00 97.75 218 PHE A N 1
ATOM 1746 C CA . PHE A 1 218 ? -27.421 0.939 14.275 1.00 97.75 218 PHE A CA 1
ATOM 1747 C C . PHE A 1 218 ? -26.339 1.876 13.726 1.00 97.75 218 PHE A C 1
ATOM 1749 O O . PHE A 1 218 ? -25.355 2.147 14.416 1.00 97.75 218 PHE A O 1
ATOM 1756 N N . LYS A 1 219 ? -26.515 2.388 12.500 1.00 97.44 219 LYS A N 1
ATOM 1757 C CA . LYS A 1 219 ? -25.580 3.333 11.873 1.00 97.44 219 LYS A CA 1
ATOM 1758 C C . LYS A 1 219 ? -25.491 4.633 12.674 1.00 97.44 219 LYS A C 1
ATOM 1760 O O . LYS A 1 219 ? -24.385 5.131 12.874 1.00 97.44 219 LYS A O 1
ATOM 1765 N N . ALA A 1 220 ? -26.616 5.151 13.166 1.00 98.19 220 ALA A N 1
ATOM 1766 C CA . ALA A 1 220 ? -26.659 6.342 14.010 1.00 98.19 220 ALA A CA 1
ATOM 1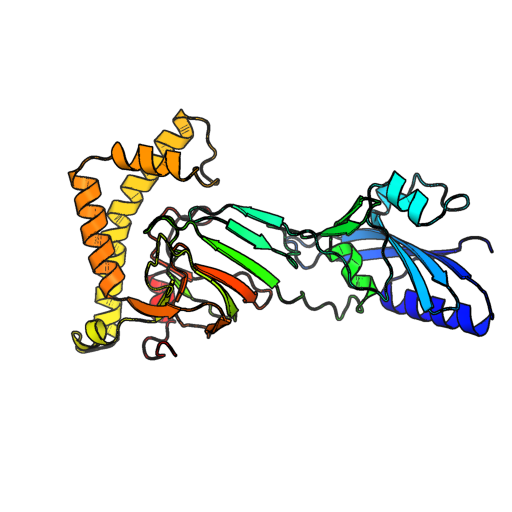767 C C . ALA A 1 220 ? -25.914 6.125 15.336 1.00 98.19 220 ALA A C 1
ATOM 1769 O O . ALA A 1 220 ? -25.072 6.943 15.701 1.00 98.19 220 ALA A O 1
ATOM 1770 N N . ALA A 1 221 ? -26.144 4.994 16.007 1.00 98.56 221 ALA A N 1
ATOM 1771 C CA . ALA A 1 221 ? -25.457 4.664 17.253 1.00 98.56 221 ALA A CA 1
ATOM 1772 C C . ALA A 1 221 ? -23.949 4.441 17.061 1.00 98.56 221 ALA A C 1
ATOM 1774 O O . ALA A 1 221 ? -23.145 4.878 17.882 1.00 98.56 221 ALA A O 1
ATOM 1775 N N . TYR A 1 222 ? -23.543 3.800 15.960 1.00 98.50 222 TYR A N 1
ATOM 1776 C CA . TYR A 1 222 ? -22.126 3.676 15.627 1.00 98.50 222 TYR A CA 1
ATOM 1777 C C . TYR A 1 222 ? -21.494 5.045 15.353 1.00 98.50 222 TYR A C 1
ATOM 1779 O O . TYR A 1 222 ? -20.409 5.325 15.857 1.00 98.50 222 TYR A O 1
ATOM 1787 N N . LEU A 1 223 ? -22.172 5.916 14.598 1.00 98.50 223 LEU A N 1
ATOM 1788 C CA . LEU A 1 223 ? -21.694 7.271 14.333 1.00 98.50 223 LEU A CA 1
ATOM 1789 C C . LEU A 1 223 ? -21.505 8.067 15.631 1.00 98.50 223 LEU A C 1
ATOM 1791 O O . LEU A 1 223 ? -20.476 8.718 15.790 1.00 98.50 223 LEU A O 1
ATOM 1795 N N . GLU A 1 224 ? -22.450 7.982 16.568 1.00 98.69 224 GLU A N 1
ATOM 1796 C CA . GLU A 1 224 ? -22.343 8.614 17.887 1.00 98.69 224 GLU A CA 1
ATOM 1797 C C . GLU A 1 224 ? -21.144 8.072 18.684 1.00 98.69 224 GLU A C 1
ATOM 1799 O O . GLU A 1 224 ? -20.361 8.851 19.240 1.00 98.69 224 GLU A O 1
ATOM 1804 N N . ALA A 1 225 ? -20.937 6.750 18.688 1.00 98.75 225 ALA A N 1
ATOM 1805 C CA . ALA A 1 225 ? -19.786 6.126 19.343 1.00 98.75 225 ALA A CA 1
ATOM 1806 C C . ALA A 1 225 ? -18.453 6.592 18.730 1.00 98.75 225 ALA A C 1
ATOM 1808 O O . ALA A 1 225 ? -17.519 6.940 19.457 1.00 98.75 225 ALA A O 1
ATOM 1809 N N . VAL A 1 226 ? -18.374 6.665 17.396 1.00 98.50 226 VAL A N 1
ATOM 1810 C CA . VAL A 1 226 ? -17.200 7.174 16.673 1.00 98.50 226 VAL A CA 1
ATOM 1811 C C . VAL A 1 226 ? -16.954 8.648 16.991 1.00 98.50 226 VAL A C 1
ATOM 1813 O O . VAL A 1 226 ? -15.817 9.020 17.263 1.00 98.50 226 VAL A O 1
ATOM 1816 N N . GLN A 1 227 ? -17.987 9.494 16.988 1.00 98.44 227 GLN A N 1
ATOM 1817 C CA . GLN A 1 227 ? -17.862 10.922 17.304 1.00 98.44 227 GLN A CA 1
ATOM 1818 C C . GLN A 1 227 ? -17.388 11.150 18.743 1.00 98.44 227 GLN A C 1
ATOM 1820 O O . GLN A 1 227 ? -16.484 11.956 18.973 1.00 98.44 227 GLN A O 1
ATOM 1825 N N . SER A 1 228 ? -17.942 10.392 19.692 1.00 98.50 228 SER A N 1
ATOM 1826 C CA . SER A 1 228 ? -17.532 10.420 21.098 1.00 98.50 228 SER A CA 1
ATOM 1827 C C . SER A 1 228 ? -16.057 10.054 21.243 1.00 98.50 228 SER A C 1
ATOM 1829 O O . SER A 1 228 ? -15.288 10.796 21.855 1.00 98.50 228 SER A O 1
ATOM 1831 N N . TYR A 1 229 ? -15.634 8.947 20.622 1.00 98.62 229 TYR A N 1
ATOM 1832 C CA . TYR A 1 229 ? -14.236 8.523 20.625 1.00 98.62 229 TYR A CA 1
ATOM 1833 C C . TYR A 1 229 ? -13.312 9.555 19.964 1.00 98.62 229 TYR A C 1
ATOM 1835 O O . TYR A 1 229 ? -12.282 9.940 20.526 1.00 98.62 229 TYR A O 1
ATOM 1843 N N . ARG A 1 230 ? -13.701 10.052 18.786 1.00 97.50 230 ARG A N 1
ATOM 1844 C CA . ARG A 1 230 ? -12.918 11.006 17.999 1.00 97.50 230 ARG A CA 1
ATOM 1845 C C . ARG A 1 230 ? -12.641 12.296 18.764 1.00 97.50 230 ARG A C 1
ATOM 1847 O O . ARG A 1 230 ? -11.530 12.806 18.672 1.00 97.50 230 ARG A O 1
ATOM 1854 N N . ALA A 1 231 ? -13.605 12.802 19.531 1.00 97.50 231 ALA A N 1
ATOM 1855 C CA . ALA A 1 231 ? -13.432 14.025 20.313 1.00 97.50 231 ALA A CA 1
ATOM 1856 C C . ALA A 1 231 ? -12.276 13.918 21.326 1.00 97.50 231 ALA A C 1
ATOM 1858 O O . ALA A 1 231 ? -11.530 14.877 21.522 1.00 97.50 231 ALA A O 1
ATOM 1859 N N . VAL A 1 232 ? -12.092 12.747 21.943 1.00 98.00 232 VAL A N 1
ATOM 1860 C CA . VAL A 1 232 ? -10.968 12.487 22.857 1.00 98.00 232 VAL A CA 1
ATOM 1861 C C . VAL A 1 232 ? -9.685 12.226 22.074 1.00 98.00 232 VAL A C 1
ATOM 1863 O O . VAL A 1 232 ? -8.640 12.784 22.402 1.00 98.00 232 VAL A O 1
ATOM 1866 N N . ARG A 1 233 ? -9.758 11.449 20.987 1.00 97.12 233 ARG A N 1
ATOM 1867 C CA . ARG A 1 233 ? -8.612 11.173 20.106 1.00 97.12 233 ARG A CA 1
ATOM 1868 C C . ARG A 1 233 ? -7.993 12.455 19.543 1.00 97.12 233 ARG A C 1
ATOM 1870 O O . ARG A 1 233 ? -6.776 12.574 19.539 1.00 97.12 233 ARG A O 1
ATOM 1877 N N . GLN A 1 234 ? -8.810 13.435 19.158 1.00 96.50 234 GLN A N 1
ATOM 1878 C CA . GLN A 1 234 ? -8.353 14.748 18.692 1.00 96.50 234 GLN A CA 1
ATOM 1879 C C . GLN A 1 234 ? -7.570 15.516 19.760 1.00 96.50 234 GLN A C 1
ATOM 1881 O O . GLN A 1 234 ? -6.560 16.132 19.438 1.00 96.50 234 GLN A O 1
ATOM 1886 N N . GLN A 1 235 ? -7.992 15.462 21.026 1.00 97.12 235 GLN A N 1
ATOM 1887 C CA . GLN A 1 235 ? -7.252 16.103 22.120 1.00 97.12 235 GLN A CA 1
ATOM 1888 C C . GLN A 1 235 ? -5.878 15.455 22.306 1.00 97.12 235 GLN A C 1
ATOM 1890 O O . GLN A 1 235 ? -4.879 16.151 22.471 1.00 97.12 235 GLN A O 1
ATOM 1895 N N . ILE A 1 236 ? -5.817 14.123 22.224 1.00 97.69 236 ILE A N 1
ATOM 1896 C CA . ILE A 1 236 ? -4.552 13.389 22.305 1.00 97.69 236 ILE A CA 1
ATOM 1897 C C . ILE A 1 236 ? -3.671 13.690 21.084 1.00 97.69 236 ILE A C 1
ATOM 1899 O O . ILE A 1 236 ? -2.467 13.872 21.227 1.00 97.69 236 ILE A O 1
ATOM 1903 N N . ASP A 1 237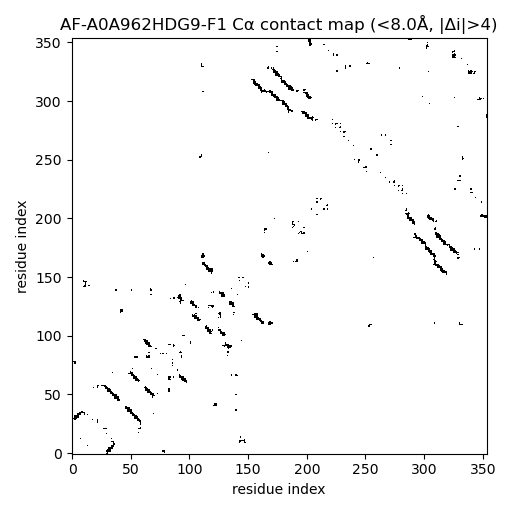 ? -4.252 13.776 19.888 1.00 96.50 237 ASP A N 1
ATOM 1904 C CA . ASP A 1 237 ? -3.518 14.099 18.661 1.00 96.50 237 ASP A CA 1
ATOM 1905 C C . ASP A 1 237 ? -2.913 15.506 18.710 1.00 96.50 237 ASP A C 1
ATOM 1907 O O . ASP A 1 237 ? -1.762 15.673 18.314 1.00 96.50 237 ASP A O 1
ATOM 1911 N N . VAL A 1 238 ? -3.639 16.495 19.246 1.00 96.25 238 VAL A N 1
ATOM 1912 C CA . VAL A 1 238 ? -3.113 17.851 19.484 1.00 96.25 238 VAL A CA 1
ATOM 1913 C C . VAL A 1 238 ? -1.948 17.813 20.472 1.00 96.25 238 VAL A C 1
ATOM 1915 O O . VAL A 1 238 ? -0.897 18.385 20.197 1.00 96.25 238 VAL A O 1
ATOM 1918 N N . TYR A 1 239 ? -2.094 17.083 21.579 1.00 97.44 239 TYR A N 1
ATOM 1919 C CA . TYR A 1 239 ? -1.014 16.911 22.549 1.00 97.44 239 TYR A CA 1
ATOM 1920 C C . TYR A 1 239 ? 0.235 16.271 21.917 1.00 97.44 239 TYR A C 1
ATOM 1922 O O . TYR A 1 239 ? 1.357 16.733 22.120 1.00 97.44 239 TYR A O 1
ATOM 1930 N N . TYR A 1 240 ? 0.062 15.235 21.092 1.00 97.12 240 TYR A N 1
ATOM 1931 C CA . TYR A 1 240 ? 1.177 14.615 20.377 1.00 97.12 240 TYR A CA 1
ATOM 1932 C C . TYR A 1 240 ? 1.792 15.538 19.327 1.00 97.12 240 TYR A C 1
ATOM 1934 O O . TYR A 1 240 ? 3.008 15.516 19.158 1.00 97.12 240 TYR A O 1
ATOM 1942 N N . ASP A 1 241 ? 1.012 16.377 18.650 1.00 96.62 241 ASP A N 1
ATOM 1943 C CA . ASP A 1 241 ? 1.557 17.374 17.727 1.00 96.62 241 ASP A CA 1
ATOM 1944 C C . ASP A 1 241 ? 2.443 18.398 18.446 1.00 96.62 241 ASP A C 1
ATOM 1946 O O . ASP A 1 241 ? 3.517 18.731 17.944 1.00 96.62 241 ASP A O 1
ATOM 1950 N N . GLU A 1 242 ? 2.056 18.850 19.640 1.00 97.50 242 GLU A N 1
ATOM 1951 C CA . GLU A 1 242 ? 2.888 19.729 20.474 1.00 97.50 242 GLU A CA 1
ATOM 1952 C C . GLU A 1 242 ? 4.214 19.051 20.862 1.00 97.50 242 GLU A C 1
ATOM 1954 O O . GLU A 1 242 ? 5.289 19.660 20.778 1.00 97.50 242 GLU A O 1
ATOM 1959 N N . LEU A 1 243 ? 4.174 17.761 21.213 1.00 97.38 243 LEU A N 1
ATOM 1960 C CA . LEU A 1 243 ? 5.379 16.973 21.487 1.00 97.38 243 LEU A CA 1
ATOM 1961 C C . LEU A 1 243 ? 6.258 16.802 20.241 1.00 97.38 243 LEU A C 1
ATOM 1963 O O . LEU A 1 243 ? 7.478 16.949 20.328 1.00 97.38 243 LEU A O 1
ATOM 1967 N N . LYS A 1 244 ? 5.671 16.573 19.062 1.00 97.00 244 LYS A N 1
ATOM 1968 C CA . LYS A 1 244 ? 6.419 16.513 17.795 1.00 97.00 244 LYS A CA 1
ATOM 1969 C C . LYS A 1 244 ? 7.115 17.834 17.498 1.00 97.00 244 LYS A C 1
ATOM 1971 O O . LYS A 1 244 ? 8.316 17.841 17.245 1.00 97.00 244 LYS A O 1
ATOM 1976 N N . LEU A 1 245 ? 6.406 18.956 17.608 1.00 97.06 245 LEU A N 1
ATOM 1977 C CA . LEU A 1 245 ? 6.978 20.282 17.363 1.00 97.06 245 LEU A CA 1
ATOM 1978 C C . LEU A 1 245 ? 8.106 20.613 18.348 1.00 97.06 245 LEU A C 1
ATOM 1980 O O . LEU A 1 245 ? 9.153 21.104 17.931 1.00 97.06 245 LEU A O 1
ATOM 1984 N N . SER A 1 246 ? 7.933 20.301 19.635 1.00 96.00 246 SER A N 1
ATOM 1985 C CA . SER A 1 246 ? 8.968 20.546 20.652 1.00 96.00 246 SER A CA 1
ATOM 1986 C C . SER A 1 246 ? 10.210 19.658 20.498 1.00 96.00 246 SER A C 1
ATOM 1988 O O . SER A 1 246 ? 11.292 20.044 20.937 1.00 96.00 246 SER A O 1
ATOM 1990 N N . THR A 1 247 ? 10.080 18.505 19.836 1.00 94.25 247 THR A N 1
ATOM 1991 C CA . THR A 1 247 ? 11.183 17.570 19.549 1.00 94.25 247 THR A CA 1
ATOM 1992 C C . THR A 1 247 ? 11.734 17.690 18.124 1.00 94.25 247 THR A C 1
ATOM 1994 O O . THR A 1 247 ? 12.656 16.962 17.763 1.00 94.25 247 THR A O 1
ATOM 1997 N N . GLY A 1 248 ? 11.217 18.626 17.318 1.00 94.62 248 GLY A N 1
ATOM 1998 C CA . GLY A 1 248 ? 11.663 18.864 15.941 1.00 94.62 248 GLY A CA 1
ATOM 1999 C C . GLY A 1 248 ? 11.191 17.820 14.921 1.00 94.62 248 GLY A C 1
ATOM 2000 O O . GLY A 1 248 ? 11.764 17.736 13.837 1.00 94.62 248 GLY A O 1
ATOM 2001 N N . LEU A 1 249 ? 10.165 17.028 15.245 1.00 94.31 249 LEU A N 1
ATOM 2002 C CA . LEU A 1 249 ? 9.593 16.017 14.354 1.00 94.31 249 LEU A CA 1
ATOM 2003 C C . LEU A 1 249 ? 8.512 16.614 13.427 1.00 94.31 249 LEU A C 1
ATOM 2005 O O . LEU A 1 249 ? 7.646 17.360 13.898 1.00 94.31 249 LEU A O 1
ATOM 2009 N N . PRO A 1 250 ? 8.480 16.252 12.128 1.00 94.25 250 PRO A N 1
ATOM 2010 C CA . PRO A 1 250 ? 7.437 16.702 11.206 1.00 94.25 250 PRO A CA 1
ATOM 2011 C C . PRO A 1 250 ? 6.046 16.173 11.575 1.00 94.25 250 PRO A C 1
ATOM 2013 O O . PRO A 1 250 ? 5.863 14.992 11.878 1.00 94.25 250 PRO A O 1
ATOM 2016 N N . LEU A 1 251 ? 5.017 17.023 11.489 1.00 93.44 251 LEU A N 1
ATOM 2017 C CA . LEU A 1 251 ? 3.639 16.650 11.846 1.00 93.44 251 LEU A CA 1
ATOM 2018 C C . LEU A 1 251 ? 3.054 15.540 10.959 1.00 93.44 251 LEU A C 1
ATOM 2020 O O . LEU A 1 251 ? 2.231 14.757 11.433 1.00 93.44 251 LEU A O 1
ATOM 2024 N N . ASN A 1 252 ? 3.506 15.445 9.711 1.00 92.12 252 ASN A N 1
ATOM 2025 C CA . ASN A 1 252 ? 3.045 14.500 8.693 1.00 92.12 252 ASN A CA 1
ATOM 2026 C C . ASN A 1 252 ? 3.811 13.165 8.670 1.00 92.12 252 ASN A C 1
ATOM 2028 O O . ASN A 1 252 ? 3.491 12.309 7.849 1.00 92.12 252 ASN A O 1
ATOM 2032 N N . GLU A 1 253 ? 4.790 12.968 9.554 1.00 92.81 253 GLU A N 1
ATOM 2033 C CA . GLU A 1 253 ? 5.542 11.712 9.663 1.00 92.81 253 GLU A CA 1
ATOM 2034 C C . GLU A 1 253 ? 5.086 10.878 10.867 1.00 92.81 253 GLU A C 1
ATOM 2036 O O . GLU A 1 253 ? 4.647 11.441 11.873 1.00 92.81 253 GLU A O 1
ATOM 2041 N N . PRO A 1 254 ? 5.143 9.540 10.809 1.00 94.44 254 PRO A N 1
ATOM 2042 C CA . PRO A 1 254 ? 4.845 8.718 11.973 1.00 94.44 254 PRO A CA 1
ATOM 2043 C C . PRO A 1 254 ? 5.910 8.887 13.061 1.00 94.44 254 PRO A C 1
ATOM 2045 O O . PRO A 1 254 ? 7.072 9.179 12.791 1.00 94.44 254 PRO A O 1
ATOM 2048 N N . VAL A 1 255 ? 5.494 8.690 14.308 1.00 94.69 255 VAL A N 1
ATOM 2049 C CA . VAL A 1 255 ? 6.383 8.709 15.474 1.00 94.69 255 VAL A CA 1
ATOM 2050 C C . VAL A 1 255 ? 6.843 7.274 15.745 1.00 94.69 255 VAL A C 1
ATOM 2052 O O . VAL A 1 255 ? 6.003 6.373 15.684 1.00 94.69 255 VAL A O 1
ATOM 2055 N N . PRO A 1 256 ? 8.131 7.025 16.053 1.00 94.25 256 PRO A N 1
ATOM 2056 C CA . PRO A 1 256 ? 8.589 5.699 16.455 1.00 94.25 256 PRO A CA 1
ATOM 2057 C C . PRO A 1 256 ? 7.764 5.143 17.619 1.00 94.25 256 PRO A C 1
ATOM 2059 O O . PRO A 1 256 ? 7.451 5.861 18.568 1.00 94.25 256 PRO A O 1
ATOM 2062 N N . LEU A 1 257 ? 7.436 3.854 17.559 1.00 94.44 257 LEU A N 1
ATOM 2063 C CA . LEU A 1 257 ? 6.491 3.219 18.479 1.00 94.44 257 LEU A CA 1
ATOM 2064 C C . LEU A 1 257 ? 6.861 3.380 19.959 1.00 94.44 257 LEU A C 1
ATOM 2066 O O . LEU A 1 257 ? 6.016 3.754 20.765 1.00 94.44 257 LEU A O 1
ATOM 2070 N N . GLU A 1 258 ? 8.129 3.171 20.310 1.00 95.44 258 GLU A N 1
ATOM 2071 C CA . GLU A 1 258 ? 8.603 3.331 21.691 1.00 95.44 258 GLU A CA 1
ATOM 2072 C C . GLU A 1 258 ? 8.460 4.775 22.187 1.00 95.44 258 GLU A C 1
ATOM 2074 O O . GLU A 1 258 ? 8.082 5.015 23.333 1.00 95.44 258 GLU A O 1
ATOM 2079 N N . THR A 1 259 ? 8.683 5.755 21.308 1.00 96.12 259 THR A N 1
ATOM 2080 C CA . THR A 1 259 ? 8.454 7.170 21.618 1.00 96.12 259 THR A CA 1
ATOM 2081 C C . THR A 1 259 ? 6.967 7.452 21.812 1.00 96.12 259 THR A C 1
ATOM 2083 O O . THR A 1 259 ? 6.594 8.124 22.769 1.00 96.12 259 THR A O 1
ATOM 2086 N N . LEU A 1 260 ? 6.107 6.904 20.949 1.00 95.44 260 LEU A N 1
ATOM 2087 C CA . LEU A 1 260 ? 4.659 7.064 21.061 1.00 95.44 260 LEU A CA 1
ATOM 2088 C C . LEU A 1 260 ? 4.117 6.449 22.361 1.00 95.44 260 LEU A C 1
ATOM 2090 O O . LEU A 1 260 ? 3.282 7.066 23.019 1.00 95.44 260 LEU A O 1
ATOM 2094 N N . LYS A 1 261 ? 4.624 5.278 22.767 1.00 96.38 261 LYS A N 1
ATOM 2095 C CA . LYS A 1 261 ? 4.290 4.634 24.048 1.00 96.38 261 LYS A CA 1
ATOM 2096 C C . LYS A 1 261 ? 4.727 5.495 25.233 1.00 96.38 261 LYS A C 1
ATOM 2098 O O . LYS A 1 261 ? 3.912 5.763 26.110 1.00 96.38 261 LYS A O 1
ATOM 2103 N N . ALA A 1 262 ? 5.955 6.015 25.211 1.00 96.88 262 ALA A N 1
ATOM 2104 C CA . ALA A 1 262 ? 6.434 6.930 26.246 1.00 96.88 262 ALA A CA 1
ATOM 2105 C C . ALA A 1 262 ? 5.570 8.203 26.346 1.00 96.88 262 ALA A C 1
ATOM 2107 O O . ALA A 1 262 ? 5.270 8.664 27.441 1.00 96.88 262 ALA A O 1
ATOM 2108 N N . TRP A 1 263 ? 5.116 8.760 25.220 1.00 96.94 263 TRP A N 1
ATOM 2109 C CA . TRP A 1 263 ? 4.193 9.903 25.214 1.00 96.94 263 TRP A CA 1
ATOM 2110 C C . TRP A 1 263 ? 2.773 9.539 25.653 1.00 96.94 263 TRP A C 1
ATOM 2112 O O . TRP A 1 263 ? 2.054 10.373 26.197 1.00 96.94 263 TRP A O 1
ATOM 2122 N N . ALA A 1 264 ? 2.323 8.307 25.420 1.00 95.94 264 ALA A N 1
ATOM 2123 C CA . ALA A 1 264 ? 1.047 7.838 25.948 1.00 95.94 264 ALA A CA 1
ATOM 2124 C C . ALA A 1 264 ? 1.059 7.779 27.482 1.00 95.94 264 ALA A C 1
ATOM 2126 O O . ALA A 1 264 ? 0.060 8.129 28.109 1.00 95.94 264 ALA A O 1
ATOM 2127 N N . GLU A 1 265 ? 2.194 7.422 28.088 1.00 96.38 265 GLU A N 1
ATOM 2128 C CA . GLU A 1 265 ? 2.365 7.390 29.545 1.00 96.38 265 GLU A CA 1
ATOM 2129 C C . GLU A 1 265 ? 2.311 8.782 30.196 1.00 96.38 265 GLU A C 1
ATOM 2131 O O . GLU A 1 265 ? 1.964 8.889 31.372 1.00 96.38 265 GLU A O 1
ATOM 2136 N N . THR A 1 266 ? 2.598 9.855 29.450 1.00 97.31 266 THR A N 1
ATOM 2137 C CA . THR A 1 266 ? 2.545 11.234 29.968 1.00 97.31 266 THR A CA 1
ATOM 2138 C C . THR A 1 266 ? 1.151 11.860 29.919 1.00 97.31 266 THR A C 1
ATOM 2140 O O . THR A 1 266 ? 0.948 12.938 30.482 1.00 97.31 266 THR A O 1
ATOM 2143 N N . LEU A 1 267 ? 0.174 11.212 29.276 1.00 97.25 267 LEU A N 1
ATOM 2144 C CA . LEU A 1 267 ? -1.209 11.688 29.248 1.00 97.25 267 LEU A CA 1
ATOM 2145 C C . LEU A 1 267 ? -1.860 11.600 30.637 1.00 97.25 267 LEU A C 1
ATOM 2147 O O . LEU A 1 267 ? -1.596 10.648 31.376 1.00 97.25 267 LEU A O 1
ATOM 2151 N N . PRO A 1 268 ? -2.796 12.504 30.983 1.00 97.62 268 PRO A N 1
ATOM 2152 C CA . PRO A 1 268 ? -3.599 12.360 32.193 1.00 97.62 268 PRO A CA 1
ATOM 2153 C C . PRO A 1 268 ? -4.310 10.999 32.247 1.00 97.62 268 PRO A C 1
ATOM 2155 O O . PRO A 1 268 ? -4.895 10.553 31.258 1.00 97.62 268 PRO A O 1
ATOM 2158 N N . VAL A 1 269 ? -4.303 10.350 33.417 1.00 97.31 269 VAL A N 1
ATOM 2159 C CA . VAL A 1 269 ? -4.915 9.019 33.627 1.00 97.31 269 VAL A CA 1
ATOM 2160 C C . VAL A 1 269 ? -6.401 9.006 33.250 1.00 97.31 269 VAL A C 1
ATOM 2162 O O . VAL A 1 269 ? -6.901 8.026 32.697 1.00 97.31 269 VAL A O 1
ATOM 2165 N N . GLU A 1 270 ? -7.101 10.109 33.510 1.00 97.75 270 GLU A N 1
ATOM 2166 C CA . GLU A 1 270 ? -8.505 10.311 33.142 1.00 97.75 270 GLU A CA 1
ATOM 2167 C C . GLU A 1 270 ? -8.697 10.244 31.621 1.00 97.75 270 GLU A C 1
ATOM 2169 O O . GLU A 1 270 ? -9.554 9.502 31.142 1.00 97.75 270 GLU A O 1
ATOM 2174 N N . THR A 1 271 ? -7.839 10.925 30.855 1.00 98.06 271 THR A N 1
ATOM 2175 C CA . THR A 1 271 ? -7.839 10.893 29.385 1.00 98.06 271 THR A CA 1
ATOM 2176 C C . THR A 1 271 ? -7.543 9.494 28.855 1.00 98.06 271 THR A C 1
ATOM 2178 O O . THR A 1 271 ? -8.246 9.022 27.966 1.00 98.06 271 THR A O 1
ATOM 2181 N N . GLN A 1 272 ? -6.548 8.798 29.417 1.00 97.50 272 GLN A N 1
ATOM 2182 C CA . GLN A 1 272 ? -6.213 7.425 29.013 1.00 97.50 272 GLN A CA 1
ATOM 2183 C C . GLN A 1 272 ? -7.371 6.447 29.269 1.00 97.50 272 GLN A C 1
ATOM 2185 O O . GLN A 1 272 ? -7.646 5.560 28.460 1.00 97.50 272 GLN A O 1
ATOM 2190 N N . THR A 1 273 ? -8.054 6.603 30.405 1.00 98.19 273 THR A N 1
ATOM 2191 C CA . THR A 1 273 ? -9.193 5.758 30.785 1.00 98.19 273 THR A CA 1
ATOM 2192 C C . THR A 1 273 ? -10.385 6.015 29.870 1.00 98.19 273 THR A C 1
ATOM 2194 O O . THR A 1 273 ? -10.987 5.068 29.363 1.00 98.19 273 THR A O 1
ATOM 2197 N N . LEU A 1 274 ? -10.688 7.290 29.612 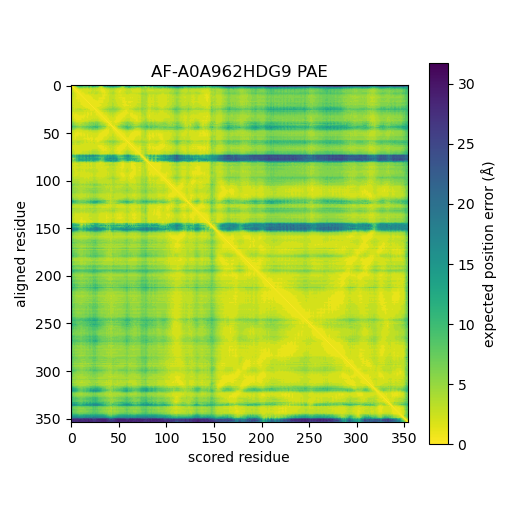1.00 98.56 274 LEU A N 1
ATOM 2198 C CA . LEU A 1 274 ? -11.777 7.693 28.731 1.00 98.56 274 LEU A CA 1
ATOM 2199 C C . LEU A 1 274 ? -11.535 7.247 27.280 1.00 98.56 274 LEU A C 1
ATOM 2201 O O . LEU A 1 274 ? -12.443 6.701 26.658 1.00 98.56 274 LEU A O 1
ATOM 2205 N N . GLU A 1 275 ? -10.315 7.422 26.757 1.00 98.31 275 GLU A N 1
ATOM 2206 C CA . GLU A 1 275 ? -9.916 6.934 25.427 1.00 98.31 275 GLU A CA 1
ATOM 2207 C C . GLU A 1 275 ? -10.193 5.440 25.294 1.00 98.31 275 GLU A C 1
ATOM 2209 O O . GLU A 1 275 ? -10.851 5.020 24.342 1.00 98.31 275 GLU A O 1
ATOM 2214 N N . ARG A 1 276 ? -9.746 4.650 26.276 1.00 98.38 276 ARG A N 1
ATOM 2215 C CA . ARG A 1 276 ? -9.891 3.196 26.260 1.00 98.38 276 ARG A CA 1
ATOM 2216 C C . ARG A 1 276 ? -11.353 2.779 26.259 1.00 98.38 276 ARG A C 1
ATOM 2218 O O . ARG A 1 276 ? -11.743 1.968 25.425 1.00 98.38 276 ARG A O 1
ATOM 2225 N N . GLN A 1 277 ? -12.154 3.358 27.152 1.00 98.62 277 GLN A N 1
ATOM 2226 C CA . GLN A 1 277 ? -13.580 3.059 27.257 1.00 98.62 277 GLN A CA 1
ATOM 2227 C C . GLN A 1 277 ? -14.319 3.377 25.950 1.00 98.62 277 GLN A C 1
ATOM 2229 O O . GLN A 1 277 ? -15.088 2.556 25.452 1.00 98.62 277 GLN A O 1
ATOM 2234 N N . LEU A 1 278 ? -14.078 4.559 25.377 1.00 98.81 278 LEU A N 1
ATOM 2235 C CA . LEU A 1 278 ? -14.737 4.979 24.141 1.00 98.81 278 LEU A CA 1
ATOM 2236 C C . LEU A 1 278 ? -14.264 4.162 22.933 1.00 98.81 278 LEU A C 1
ATOM 2238 O O . LEU A 1 278 ? -15.076 3.820 22.074 1.00 98.81 278 LEU A O 1
ATOM 2242 N N . ARG A 1 279 ? -12.978 3.792 22.881 1.00 98.56 279 ARG A N 1
ATOM 2243 C CA . ARG A 1 279 ? -12.441 2.907 21.842 1.00 98.56 279 ARG A CA 1
ATOM 2244 C C . ARG A 1 279 ? -13.050 1.514 21.921 1.00 98.56 279 ARG A C 1
ATOM 2246 O O . ARG A 1 279 ? -13.408 0.958 20.888 1.00 98.56 279 ARG A O 1
ATOM 2253 N N . GLU A 1 280 ? -13.178 0.949 23.118 1.00 98.38 280 GLU A N 1
ATOM 2254 C CA . GLU A 1 280 ? -13.822 -0.351 23.333 1.00 98.38 280 GLU A CA 1
ATOM 2255 C C . GLU A 1 280 ? -15.295 -0.328 22.907 1.00 98.38 280 GLU A C 1
ATOM 2257 O O . GLU A 1 280 ? -15.731 -1.229 22.184 1.00 98.38 280 GLU A O 1
ATOM 2262 N N . GLU A 1 281 ? -16.042 0.722 23.266 1.00 98.62 281 GLU A N 1
ATOM 2263 C CA . GLU A 1 281 ? -17.434 0.876 22.832 1.00 98.62 281 GLU A CA 1
ATOM 2264 C C . GLU A 1 281 ? -17.535 0.998 21.308 1.00 98.62 281 GLU A C 1
ATOM 2266 O O . GLU A 1 281 ? -18.292 0.250 20.690 1.00 98.62 281 GLU A O 1
ATOM 2271 N N . MET A 1 282 ? -16.723 1.851 20.678 1.00 98.50 282 MET A N 1
ATOM 2272 C CA . MET A 1 282 ? -16.663 1.981 19.219 1.00 98.50 282 MET A CA 1
ATOM 2273 C C . MET A 1 282 ? -16.309 0.646 18.541 1.00 98.50 282 MET A C 1
ATOM 2275 O O . MET A 1 282 ? -16.972 0.226 17.591 1.00 98.50 282 MET A O 1
ATOM 2279 N N . HIS A 1 283 ? -15.296 -0.065 19.042 1.00 97.88 283 HIS A N 1
ATOM 2280 C CA . HIS A 1 283 ? -14.880 -1.364 18.512 1.00 97.88 283 HIS A CA 1
ATOM 2281 C C . HIS A 1 283 ? -15.954 -2.445 18.672 1.00 97.88 283 HIS A C 1
ATOM 2283 O O . HIS A 1 283 ? -16.003 -3.358 17.843 1.00 97.88 283 HIS A O 1
ATOM 2289 N N . SER A 1 284 ? -16.843 -2.339 19.667 1.00 97.75 284 SER A N 1
ATOM 2290 C CA . SER A 1 284 ? -17.939 -3.295 19.882 1.00 97.75 284 SER A CA 1
ATOM 2291 C C . SER A 1 284 ? -18.922 -3.379 18.703 1.00 97.75 284 SER A C 1
ATOM 2293 O O . SER A 1 284 ? -19.610 -4.391 18.542 1.00 97.75 284 SER A O 1
ATOM 2295 N N . PHE A 1 285 ? -18.959 -2.352 17.845 1.00 97.81 285 PHE A N 1
ATOM 2296 C CA . PHE A 1 285 ? -19.758 -2.328 16.618 1.00 97.81 285 PHE A CA 1
ATOM 2297 C C . PHE A 1 285 ? -19.132 -3.105 15.461 1.00 97.81 285 PHE A C 1
ATOM 2299 O O . PHE A 1 285 ? -19.844 -3.460 14.527 1.00 97.81 285 PHE A O 1
ATOM 2306 N N . THR A 1 286 ? -17.835 -3.403 15.497 1.00 96.94 286 THR A N 1
ATOM 2307 C CA . THR A 1 286 ? -17.110 -4.021 14.371 1.00 96.94 286 THR A CA 1
ATOM 2308 C C . THR A 1 286 ? -17.018 -5.541 14.513 1.00 96.94 286 THR A C 1
ATOM 2310 O O . THR A 1 286 ? -16.891 -6.066 15.621 1.00 96.94 286 THR A O 1
ATOM 2313 N N . GLY A 1 287 ? -17.117 -6.265 13.399 1.00 95.12 287 GLY A N 1
ATOM 2314 C CA . GLY A 1 287 ? -16.957 -7.718 13.367 1.00 95.12 287 GLY A CA 1
ATOM 2315 C C . GLY A 1 287 ? -15.481 -8.100 13.372 1.00 95.12 287 GLY A C 1
ATOM 2316 O O . GLY A 1 287 ? -14.691 -7.444 12.709 1.00 95.12 287 GLY A O 1
ATOM 2317 N N . MET A 1 288 ? -15.107 -9.149 14.104 1.00 95.81 288 MET A N 1
ATOM 2318 C CA . MET A 1 288 ? -13.752 -9.713 14.097 1.00 95.81 288 MET A CA 1
ATOM 2319 C C . MET A 1 288 ? -13.763 -11.073 13.406 1.00 95.81 288 MET A C 1
ATOM 2321 O O . MET A 1 288 ? -14.612 -11.910 13.719 1.00 95.81 288 MET A O 1
ATOM 2325 N N . GLN A 1 289 ? -12.802 -11.292 12.516 1.00 95.69 289 GLN A N 1
ATOM 2326 C CA . GLN A 1 289 ? -12.556 -12.555 11.829 1.00 95.69 289 GLN A CA 1
ATOM 2327 C C . GLN A 1 289 ? -11.133 -13.029 12.143 1.00 95.69 289 GLN A C 1
ATOM 2329 O O . GLN A 1 289 ? -10.200 -12.226 12.115 1.00 95.69 289 GLN A O 1
ATOM 2334 N N . SER A 1 290 ? -10.988 -14.314 12.481 1.00 97.12 290 SER A N 1
ATOM 2335 C CA . SER A 1 290 ? -9.682 -14.945 12.720 1.00 97.12 290 SER A CA 1
ATOM 2336 C C . SER A 1 290 ? -8.930 -15.119 11.400 1.00 97.12 290 SER A C 1
ATOM 2338 O O . SER A 1 290 ? -9.563 -15.342 10.368 1.00 97.12 290 SER A O 1
ATOM 2340 N N . LEU A 1 291 ? -7.603 -15.003 11.440 1.00 97.81 291 LEU A N 1
ATOM 2341 C CA . LEU A 1 291 ? -6.709 -15.181 10.298 1.00 97.81 291 LEU A CA 1
ATOM 2342 C C . LEU A 1 291 ? -5.520 -16.073 10.669 1.00 97.81 291 LEU A C 1
ATOM 2344 O O . LEU A 1 291 ? -4.835 -15.826 11.662 1.00 97.81 291 LEU A O 1
ATOM 2348 N N . ALA A 1 292 ? -5.220 -17.052 9.826 1.00 97.88 292 ALA A N 1
ATOM 2349 C CA . ALA A 1 292 ? -4.047 -17.912 9.909 1.00 97.88 292 ALA A CA 1
ATOM 2350 C C . ALA A 1 292 ? -3.120 -17.715 8.700 1.00 97.88 292 ALA A C 1
ATOM 2352 O O . ALA A 1 292 ? -3.523 -17.237 7.640 1.00 97.88 292 ALA A O 1
ATOM 2353 N N . VAL A 1 293 ? -1.848 -18.100 8.843 1.00 98.38 293 VAL A N 1
ATOM 2354 C CA . VAL A 1 293 ? -0.891 -18.077 7.724 1.00 98.38 293 VAL A CA 1
ATOM 2355 C C . VAL A 1 293 ? -1.393 -18.967 6.585 1.00 98.38 293 VAL A C 1
ATOM 2357 O O . VAL A 1 293 ? -1.706 -20.136 6.796 1.00 98.38 293 VAL A O 1
ATOM 2360 N N . GLY A 1 294 ? -1.416 -18.418 5.370 1.00 98.00 294 GLY A N 1
ATOM 2361 C CA . GLY A 1 294 ? -1.936 -19.076 4.173 1.00 98.00 294 GLY A CA 1
ATOM 2362 C C . GLY A 1 294 ? -3.389 -18.729 3.844 1.00 98.00 294 GLY A C 1
ATOM 2363 O O . GLY A 1 294 ? -3.812 -19.009 2.722 1.00 98.00 294 GLY A O 1
ATOM 2364 N N . ASP A 1 295 ? -4.126 -18.085 4.755 1.00 98.25 295 ASP A N 1
ATOM 2365 C CA . ASP A 1 295 ? -5.476 -17.611 4.458 1.00 98.25 295 ASP A CA 1
ATOM 2366 C C . ASP A 1 295 ? -5.459 -16.567 3.339 1.00 98.25 295 ASP A C 1
ATOM 2368 O O . ASP A 1 295 ? -4.563 -15.718 3.248 1.00 98.25 295 ASP A O 1
ATOM 2372 N N . VAL A 1 296 ? -6.490 -16.632 2.495 1.00 97.75 296 VAL A N 1
ATOM 2373 C CA . VAL A 1 296 ? -6.729 -15.689 1.404 1.00 97.75 296 VAL A CA 1
ATOM 2374 C C . VAL A 1 296 ? -8.079 -15.026 1.622 1.00 97.75 296 VAL A C 1
ATOM 2376 O O . VAL A 1 296 ? -9.111 -15.695 1.629 1.00 97.75 296 VAL A O 1
ATOM 2379 N N . LEU A 1 297 ? -8.074 -13.705 1.765 1.00 95.25 297 LEU A N 1
ATOM 2380 C CA . LEU A 1 297 ? -9.268 -12.905 1.994 1.00 95.25 297 LEU A CA 1
ATOM 2381 C C . LEU A 1 297 ? -9.468 -11.935 0.834 1.00 95.25 297 LEU A C 1
ATOM 2383 O O . LEU A 1 297 ? -8.671 -11.022 0.637 1.00 95.25 297 LEU A O 1
ATOM 2387 N N . ALA A 1 298 ? -10.549 -12.115 0.080 1.00 94.94 298 ALA A N 1
ATOM 2388 C CA . ALA A 1 298 ? -11.008 -11.104 -0.862 1.00 94.94 298 ALA A CA 1
ATOM 2389 C C . ALA A 1 298 ? -11.840 -10.062 -0.111 1.00 94.94 298 ALA A C 1
ATOM 2391 O O . ALA A 1 298 ? -12.774 -10.419 0.607 1.00 94.94 298 ALA A O 1
ATOM 2392 N N . VAL A 1 299 ? -11.517 -8.786 -0.299 1.00 93.31 299 VAL A N 1
ATOM 2393 C CA . VAL A 1 299 ? -12.214 -7.659 0.317 1.00 93.31 299 VAL A CA 1
ATOM 2394 C C . VAL A 1 299 ? -13.109 -6.999 -0.737 1.00 93.31 299 VAL A C 1
ATOM 2396 O O . VAL A 1 299 ? -12.603 -6.335 -1.650 1.00 93.31 299 VAL A O 1
ATOM 2399 N N . PRO A 1 300 ? -14.442 -7.182 -0.670 1.00 91.12 300 PRO A N 1
ATOM 2400 C CA . PRO A 1 300 ? -15.356 -6.519 -1.588 1.00 91.12 300 PRO A CA 1
ATOM 2401 C C . PRO A 1 300 ? -15.387 -5.008 -1.348 1.00 91.12 300 PRO A C 1
ATOM 2403 O O . PRO A 1 300 ? -15.163 -4.528 -0.235 1.00 91.12 300 PRO A O 1
ATOM 2406 N N . CYS A 1 301 ? -15.754 -4.248 -2.380 1.00 93.69 301 CYS A N 1
ATOM 2407 C CA . CYS A 1 301 ? -16.102 -2.844 -2.187 1.00 93.69 301 CYS A CA 1
ATOM 2408 C C . CYS A 1 301 ? -17.263 -2.715 -1.184 1.00 93.69 301 CYS A C 1
ATOM 2410 O O . CYS A 1 301 ? -18.104 -3.604 -1.062 1.00 93.69 301 CYS A O 1
ATOM 2412 N N . LEU A 1 302 ? -17.316 -1.573 -0.500 1.00 94.88 302 LEU A N 1
ATOM 2413 C CA . LEU A 1 302 ? -18.328 -1.183 0.484 1.00 94.88 302 LEU A CA 1
ATOM 2414 C C . LEU A 1 302 ? -18.335 -2.006 1.779 1.00 94.88 302 LEU A C 1
ATOM 2416 O O . LEU A 1 302 ? -19.172 -1.739 2.641 1.00 94.88 302 LEU A O 1
ATOM 2420 N N . VAL A 1 303 ? -17.383 -2.931 1.955 1.00 94.56 303 VAL A N 1
ATOM 2421 C CA . VAL A 1 303 ? -17.172 -3.672 3.204 1.00 94.56 303 VAL A CA 1
ATOM 2422 C C . VAL A 1 303 ? -16.095 -2.980 4.042 1.00 94.56 303 VAL A C 1
ATOM 2424 O O . VAL A 1 303 ? -14.932 -2.933 3.630 1.00 94.56 303 VAL A O 1
ATOM 2427 N N . PRO A 1 304 ? -16.442 -2.450 5.227 1.00 96.19 304 PRO A N 1
ATOM 2428 C CA . PRO A 1 304 ? -15.456 -1.900 6.142 1.00 96.19 304 PRO A CA 1
ATOM 2429 C C . PRO A 1 304 ? -14.511 -2.977 6.678 1.00 96.19 304 PRO A C 1
ATOM 2431 O O . PRO A 1 304 ? -14.966 -4.048 7.084 1.00 96.19 304 PRO A O 1
ATOM 2434 N N . HIS A 1 305 ? -13.213 -2.699 6.722 1.00 96.94 305 HIS A N 1
ATOM 2435 C CA . HIS A 1 305 ? -12.217 -3.646 7.209 1.00 96.94 305 HIS A CA 1
ATOM 2436 C C . HIS A 1 305 ? -10.990 -2.954 7.824 1.00 96.94 305 HIS A C 1
ATOM 2438 O O . HIS A 1 305 ? -10.729 -1.784 7.559 1.00 96.94 305 HIS A O 1
ATOM 2444 N N . ALA A 1 306 ? -10.264 -3.667 8.693 1.00 97.81 306 ALA A N 1
ATOM 2445 C CA . ALA A 1 306 ? -8.977 -3.245 9.259 1.00 97.81 306 ALA A CA 1
ATOM 2446 C C . ALA A 1 306 ? -8.132 -4.452 9.671 1.00 97.81 306 ALA A C 1
ATOM 2448 O O . ALA A 1 306 ? -8.495 -5.171 10.610 1.00 97.81 306 ALA A O 1
ATOM 2449 N N . LEU A 1 307 ? -6.982 -4.657 9.030 1.00 98.31 307 LEU A N 1
ATOM 2450 C CA . LEU A 1 307 ? -6.007 -5.653 9.482 1.00 98.31 307 LEU A CA 1
ATOM 2451 C C . LEU A 1 307 ? -5.535 -5.307 10.903 1.00 98.31 307 LEU A C 1
ATOM 2453 O O . LEU A 1 307 ? -5.324 -4.133 11.210 1.00 98.31 307 LEU A O 1
ATOM 2457 N N . GLN A 1 308 ? -5.446 -6.294 11.793 1.00 98.56 308 GLN A N 1
ATOM 2458 C CA . GLN A 1 308 ? -5.009 -6.048 13.170 1.00 98.56 308 GLN A CA 1
ATOM 2459 C C . GLN A 1 308 ? -3.494 -6.234 13.315 1.00 98.56 308 GLN A C 1
ATOM 2461 O O . GLN A 1 308 ? -2.841 -6.857 12.475 1.00 98.56 308 GLN A O 1
ATOM 2466 N N . HIS A 1 309 ? -2.957 -5.676 14.396 1.00 98.62 309 HIS A N 1
ATOM 2467 C CA . HIS A 1 309 ? -1.556 -5.765 14.799 1.00 98.62 309 HIS A CA 1
ATOM 2468 C C . HIS A 1 309 ? -0.953 -7.170 14.628 1.00 98.62 309 HIS A C 1
ATOM 2470 O O . HIS A 1 309 ? -1.601 -8.189 14.871 1.00 98.62 309 HIS A O 1
ATOM 2476 N N . GLY A 1 310 ? 0.315 -7.232 14.221 1.00 98.31 310 GLY A N 1
ATOM 2477 C CA . GLY A 1 310 ? 1.092 -8.470 14.123 1.00 98.31 310 GLY A CA 1
ATOM 2478 C C . GLY A 1 310 ? 0.665 -9.432 13.010 1.00 98.31 310 GLY A C 1
ATOM 2479 O O . GLY A 1 310 ? 1.255 -10.505 12.892 1.00 98.31 310 GLY A O 1
ATOM 2480 N N . VAL A 1 311 ? -0.328 -9.082 12.185 1.00 98.69 311 VAL A N 1
ATOM 2481 C CA . VAL A 1 311 ? -0.715 -9.861 11.002 1.00 98.69 311 VAL A CA 1
ATOM 2482 C C . VAL A 1 311 ? -0.104 -9.227 9.761 1.00 98.69 311 VAL A C 1
ATOM 2484 O O . VAL A 1 311 ? -0.473 -8.121 9.381 1.00 98.69 311 VAL A O 1
ATOM 2487 N N . ARG A 1 312 ? 0.808 -9.937 9.094 1.00 98.69 312 ARG A N 1
ATOM 2488 C CA . ARG A 1 312 ? 1.400 -9.489 7.828 1.00 98.69 312 ARG A CA 1
ATOM 2489 C C . ARG A 1 312 ? 0.672 -10.121 6.658 1.00 98.69 312 ARG A C 1
ATOM 2491 O O . ARG A 1 312 ? 0.494 -11.343 6.613 1.00 98.69 312 ARG A O 1
ATOM 2498 N N . THR A 1 313 ? 0.334 -9.311 5.666 1.00 98.69 313 THR A N 1
ATOM 2499 C CA . THR A 1 313 ? -0.302 -9.786 4.436 1.00 98.69 313 THR A CA 1
ATOM 2500 C C . THR A 1 313 ? 0.450 -9.303 3.209 1.00 98.69 313 THR A C 1
ATOM 2502 O O . THR A 1 313 ? 1.039 -8.224 3.205 1.00 98.69 313 THR A O 1
ATOM 2505 N N . VAL A 1 314 ? 0.432 -10.116 2.157 1.00 98.31 314 VAL A N 1
ATOM 2506 C CA . VAL A 1 314 ? 0.618 -9.627 0.792 1.00 98.31 314 VAL A CA 1
ATOM 2507 C C . VAL A 1 314 ? -0.750 -9.167 0.306 1.00 98.31 314 VAL A C 1
ATOM 2509 O O . VAL A 1 314 ? -1.690 -9.957 0.286 1.00 98.31 314 VAL A O 1
ATOM 2512 N N . GLU A 1 315 ? -0.863 -7.905 -0.076 1.00 97.50 315 GLU A N 1
ATOM 2513 C CA . GLU A 1 315 ? -2.060 -7.314 -0.654 1.00 97.50 315 GLU A CA 1
ATOM 2514 C C . GLU A 1 315 ? -1.879 -7.135 -2.164 1.00 97.50 315 GLU A C 1
ATOM 2516 O O . GLU A 1 315 ? -0.919 -6.513 -2.631 1.00 97.50 315 GLU A O 1
ATOM 2521 N N . PHE A 1 316 ? -2.856 -7.636 -2.915 1.00 95.25 316 PHE A N 1
ATOM 2522 C CA . PHE A 1 316 ? -3.083 -7.297 -4.313 1.00 95.25 316 PHE A CA 1
ATOM 2523 C C . PHE A 1 316 ? -4.247 -6.322 -4.373 1.00 95.25 316 PHE A C 1
ATOM 2525 O O . PHE A 1 316 ? -5.347 -6.677 -3.953 1.00 95.25 316 PHE A O 1
ATOM 2532 N N . GLN A 1 317 ? -4.037 -5.129 -4.924 1.00 91.56 317 GLN A N 1
ATOM 2533 C CA . GLN A 1 317 ? -5.117 -4.167 -5.119 1.00 91.56 317 GLN A CA 1
ATOM 2534 C C . GLN A 1 317 ? -5.194 -3.677 -6.563 1.00 91.56 317 GLN A C 1
ATOM 2536 O O . GLN A 1 317 ? -4.194 -3.549 -7.280 1.00 91.56 317 GLN A O 1
ATOM 2541 N N . THR A 1 318 ? -6.405 -3.323 -6.979 1.00 88.00 318 THR A N 1
ATOM 2542 C CA . THR A 1 318 ? -6.594 -2.471 -8.157 1.00 88.00 318 THR A CA 1
ATOM 2543 C C . THR A 1 318 ? -5.827 -1.152 -7.979 1.00 88.00 318 THR A C 1
ATOM 2545 O O . THR A 1 318 ? -5.834 -0.613 -6.874 1.00 88.00 318 THR A O 1
ATOM 2548 N N . PRO A 1 319 ? -5.225 -0.583 -9.036 1.00 80.50 319 PRO A N 1
ATOM 2549 C CA . PRO A 1 319 ? -4.369 0.607 -8.965 1.00 80.50 319 PRO A CA 1
ATOM 2550 C C . PRO A 1 319 ? -5.180 1.910 -8.845 1.0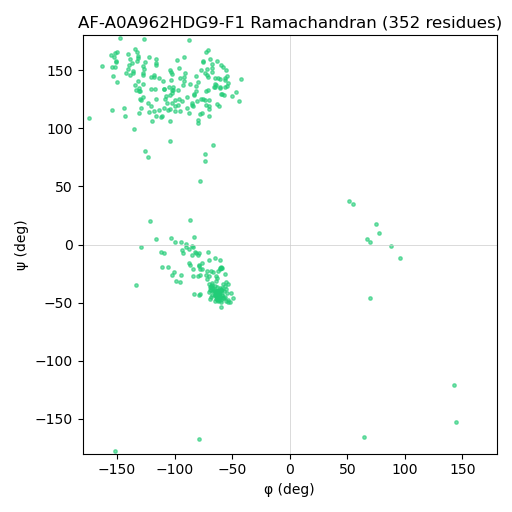0 80.50 319 PRO A C 1
ATOM 2552 O O . PRO A 1 319 ? -5.065 2.828 -9.658 1.00 80.50 319 PRO A O 1
ATOM 2555 N N . VAL A 1 320 ? -6.052 1.971 -7.844 1.00 81.69 320 VAL A N 1
ATOM 2556 C CA . VAL A 1 320 ? -6.890 3.121 -7.507 1.00 81.69 320 VAL A CA 1
ATOM 2557 C C . VAL A 1 320 ? -6.684 3.432 -6.042 1.00 81.69 320 VAL A C 1
ATOM 2559 O O . VAL A 1 320 ? -6.860 2.579 -5.181 1.00 81.69 320 VAL A O 1
ATOM 2562 N N . TYR A 1 321 ? -6.353 4.683 -5.765 1.00 78.31 321 TYR A N 1
ATOM 2563 C CA . TYR A 1 321 ? -6.059 5.133 -4.420 1.00 78.31 321 TYR A CA 1
ATOM 2564 C C . TYR A 1 321 ? -7.232 5.916 -3.870 1.00 78.31 321 TYR A C 1
ATOM 2566 O O . TYR A 1 321 ? -7.327 7.132 -4.008 1.00 78.31 321 TYR A O 1
ATOM 2574 N N . GLU A 1 322 ? -8.134 5.190 -3.238 1.00 88.38 322 GLU A N 1
ATOM 2575 C CA . GLU A 1 322 ? -9.260 5.762 -2.527 1.00 88.38 322 GLU A CA 1
ATOM 2576 C C . GLU A 1 322 ? -9.516 4.968 -1.260 1.00 88.38 322 GLU A C 1
ATOM 2578 O O . GLU A 1 322 ? -9.300 3.759 -1.192 1.00 88.38 322 GLU A O 1
ATOM 2583 N N . ARG A 1 323 ? -9.981 5.675 -0.245 1.00 92.50 323 ARG A N 1
ATOM 2584 C CA . ARG A 1 323 ? -10.437 5.103 1.008 1.00 92.50 323 ARG A CA 1
ATOM 2585 C C . ARG A 1 323 ? -11.429 6.049 1.639 1.00 92.50 323 ARG A C 1
ATOM 2587 O O . ARG A 1 323 ? -11.350 7.256 1.419 1.00 92.50 323 ARG A O 1
ATOM 2594 N N . LYS A 1 324 ? -12.323 5.484 2.433 1.00 96.19 324 LYS A N 1
ATOM 2595 C CA . LYS A 1 324 ? -13.143 6.226 3.378 1.00 96.19 324 LYS A CA 1
ATOM 2596 C C . LYS A 1 324 ? -12.871 5.658 4.753 1.00 96.19 324 LYS A C 1
ATOM 2598 O O . LYS A 1 324 ? -13.155 4.485 4.986 1.00 96.19 324 LYS A O 1
ATOM 2603 N N . ILE A 1 325 ? -12.278 6.461 5.629 1.00 97.31 325 ILE A N 1
ATOM 2604 C CA . ILE A 1 325 ? -11.908 6.023 6.977 1.00 97.31 325 ILE A CA 1
ATOM 2605 C C . ILE A 1 325 ? -13.130 6.170 7.881 1.00 97.31 325 ILE A C 1
ATOM 2607 O O . ILE A 1 325 ? -13.626 7.274 8.070 1.00 97.31 325 ILE A O 1
ATOM 2611 N N . LEU A 1 326 ? -13.608 5.073 8.465 1.00 97.81 326 LEU A N 1
ATOM 2612 C CA . LEU A 1 326 ? -14.709 5.093 9.425 1.00 97.81 326 LEU A CA 1
ATOM 2613 C C . LEU A 1 326 ? -14.206 5.438 10.826 1.00 97.81 326 LEU A C 1
ATOM 2615 O O . LEU A 1 326 ? -14.838 6.226 11.525 1.00 97.81 326 LEU A O 1
ATOM 2619 N N . SER A 1 327 ? -13.078 4.856 11.234 1.00 97.69 327 SER A N 1
ATOM 2620 C CA . SER A 1 327 ? -12.465 5.098 12.542 1.00 97.69 327 SER A CA 1
ATOM 2621 C C . SER A 1 327 ? -11.010 4.641 12.574 1.00 97.69 327 SER A C 1
ATOM 2623 O O . SER A 1 327 ? -10.642 3.702 11.868 1.00 97.69 327 SER A O 1
ATOM 2625 N N . PHE A 1 328 ? -10.190 5.244 13.435 1.00 97.12 328 PHE A N 1
ATOM 2626 C CA . PHE A 1 328 ? -8.799 4.835 13.620 1.00 97.12 328 PHE A CA 1
ATOM 2627 C C . PHE A 1 328 ? -8.324 5.106 15.051 1.00 97.12 328 PHE A C 1
ATOM 2629 O O . PHE A 1 328 ? -8.655 6.141 15.620 1.00 97.12 328 PHE A O 1
ATOM 2636 N N . ALA A 1 329 ? -7.545 4.189 15.631 1.00 95.19 329 ALA A N 1
ATOM 2637 C CA . ALA A 1 329 ? -7.048 4.331 17.003 1.00 95.19 329 ALA A CA 1
ATOM 2638 C C . ALA A 1 329 ? -5.836 5.276 17.134 1.00 95.19 329 ALA A C 1
ATOM 2640 O O . ALA A 1 329 ? -5.419 5.628 18.240 1.00 95.19 329 ALA A O 1
ATOM 2641 N N . GLN A 1 330 ? -5.273 5.698 16.001 1.00 93.19 330 GLN A N 1
ATOM 2642 C CA . GLN A 1 330 ? -4.141 6.614 15.922 1.00 93.19 330 GLN A CA 1
ATOM 2643 C C . GLN A 1 330 ? -4.469 7.802 15.013 1.00 93.19 330 GLN A C 1
ATOM 2645 O O . GLN A 1 330 ? -5.534 7.871 14.395 1.00 93.19 330 GLN A O 1
ATOM 2650 N N . LYS A 1 331 ? -3.531 8.745 14.908 1.00 93.00 331 LYS A N 1
ATOM 2651 C CA . LYS A 1 331 ? -3.679 9.917 14.050 1.00 93.00 331 LYS A CA 1
ATOM 2652 C C . LYS A 1 331 ? -3.583 9.545 12.569 1.00 93.00 331 LYS A C 1
ATOM 2654 O O . LYS A 1 331 ? -2.639 8.878 12.142 1.00 93.00 331 LYS A O 1
ATOM 2659 N N . VAL A 1 332 ? -4.508 10.051 11.754 1.00 92.88 332 VAL A N 1
ATOM 2660 C CA . VAL A 1 332 ? -4.385 9.988 10.291 1.00 92.88 332 VAL A CA 1
ATOM 2661 C C . VAL A 1 332 ? -3.454 11.107 9.816 1.00 92.88 332 VAL A C 1
ATOM 2663 O O . VAL A 1 332 ? -3.690 12.277 10.093 1.00 92.88 332 VAL A O 1
ATOM 2666 N N . LEU A 1 333 ? -2.383 10.758 9.098 1.00 91.69 333 LEU A N 1
ATOM 2667 C CA . LEU A 1 333 ? -1.349 11.728 8.697 1.00 91.69 333 LEU A CA 1
ATOM 2668 C C . LEU A 1 333 ? -1.644 12.453 7.374 1.00 91.69 333 LEU A C 1
ATOM 2670 O O . LEU A 1 333 ? -1.014 13.461 7.075 1.00 91.69 333 LEU A O 1
ATOM 2674 N N . THR A 1 334 ? -2.573 11.939 6.564 1.00 86.50 334 THR A N 1
ATOM 2675 C CA . THR A 1 334 ? -2.809 12.422 5.188 1.00 86.50 334 THR A CA 1
ATOM 2676 C C . THR A 1 334 ? -4.116 13.194 5.006 1.00 86.50 334 THR A C 1
ATOM 2678 O O . THR A 1 334 ? -4.369 13.689 3.915 1.00 86.50 334 THR A O 1
ATOM 2681 N N . GLN A 1 335 ? -4.979 13.235 6.022 1.00 88.12 335 GLN A N 1
ATOM 2682 C CA . GLN A 1 335 ? -6.265 13.940 6.009 1.00 88.12 335 GLN A CA 1
ATOM 2683 C C . GLN A 1 335 ? -6.618 14.371 7.436 1.00 88.12 335 GLN A C 1
ATOM 2685 O O . GLN A 1 335 ? -6.182 13.741 8.397 1.00 88.12 335 GLN A O 1
ATOM 2690 N N . SER A 1 336 ? -7.391 15.447 7.570 1.00 84.06 336 SER A N 1
ATOM 2691 C CA . SER A 1 336 ? -7.755 16.050 8.859 1.00 84.06 336 SER A CA 1
ATOM 2692 C C . SER A 1 336 ? -8.961 15.395 9.541 1.00 84.06 336 SER A C 1
ATOM 2694 O O . SER A 1 336 ? -9.149 15.547 10.749 1.00 84.06 336 SER A O 1
ATOM 2696 N N . ASP A 1 337 ? -9.798 14.692 8.777 1.00 88.62 337 ASP A N 1
ATOM 2697 C CA . ASP A 1 337 ? -11.080 14.159 9.236 1.00 88.62 337 ASP A CA 1
ATOM 2698 C C . ASP A 1 337 ? -11.259 12.683 8.847 1.00 88.62 337 ASP A C 1
ATOM 2700 O O . ASP A 1 337 ? -10.566 12.177 7.964 1.00 88.62 337 ASP A O 1
ATOM 2704 N N . TRP A 1 338 ? -12.167 11.995 9.535 1.00 95.75 338 TRP A N 1
ATOM 2705 C CA . TRP A 1 338 ? -12.661 10.671 9.181 1.00 95.75 338 TRP A CA 1
ATOM 2706 C C . TRP A 1 338 ? -13.909 10.816 8.307 1.00 95.75 338 TRP A C 1
ATOM 2708 O O . TRP A 1 338 ? -14.753 11.683 8.518 1.00 95.75 338 TRP A O 1
ATOM 2718 N N . ASP A 1 339 ? -14.068 9.916 7.350 1.00 97.19 339 ASP A N 1
ATOM 2719 C CA . ASP A 1 339 ? -15.165 9.907 6.383 1.00 97.19 339 ASP A CA 1
ATOM 2720 C C . ASP A 1 339 ? -16.407 9.173 6.923 1.00 97.19 339 ASP A C 1
ATOM 2722 O O . ASP A 1 339 ? -17.237 8.705 6.147 1.00 97.19 339 ASP A O 1
ATOM 2726 N N . THR A 1 340 ? -16.546 9.023 8.247 1.00 97.19 340 THR A N 1
ATOM 2727 C CA . THR A 1 340 ? -17.494 8.097 8.895 1.00 97.19 340 THR A CA 1
ATOM 2728 C C . THR A 1 340 ? -18.926 8.247 8.386 1.00 97.19 340 THR A C 1
ATOM 2730 O O . THR A 1 340 ? -19.554 7.255 8.028 1.00 97.19 340 THR A O 1
ATOM 2733 N N . GLY A 1 341 ? -19.454 9.473 8.326 1.00 97.06 341 GLY A N 1
ATOM 2734 C CA . GLY A 1 341 ? -20.834 9.712 7.887 1.00 97.06 341 GLY A CA 1
ATOM 2735 C C . GLY A 1 341 ? -21.072 9.325 6.424 1.00 97.06 341 GLY A C 1
ATOM 2736 O O . GLY A 1 341 ? -22.072 8.683 6.108 1.00 97.06 341 GLY A O 1
ATOM 2737 N N . GLU A 1 342 ? -20.132 9.663 5.539 1.00 96.69 342 GLU A N 1
ATOM 2738 C CA . GLU A 1 342 ? -20.201 9.297 4.121 1.00 96.69 342 GLU A CA 1
ATOM 2739 C C . GLU A 1 342 ? -19.985 7.791 3.920 1.00 96.69 342 GLU A C 1
ATOM 2741 O O . GLU A 1 342 ? -20.693 7.149 3.153 1.00 96.69 342 GLU A O 1
ATOM 2746 N N . ALA A 1 343 ? -19.046 7.189 4.647 1.00 96.50 343 ALA A N 1
ATOM 2747 C CA . ALA A 1 343 ? -18.825 5.752 4.616 1.00 96.50 343 ALA A CA 1
ATOM 2748 C C . ALA A 1 343 ? -20.080 4.985 5.060 1.00 96.50 343 ALA A C 1
ATOM 2750 O O . ALA A 1 343 ? -20.441 3.991 4.436 1.00 96.50 343 ALA A O 1
ATOM 2751 N N . LEU A 1 344 ? -20.790 5.458 6.089 1.00 96.50 344 LEU A N 1
ATOM 2752 C CA . LEU A 1 344 ? -22.014 4.815 6.575 1.00 96.50 344 LEU A CA 1
ATOM 2753 C C . LEU A 1 344 ? -23.199 4.934 5.614 1.00 96.50 344 LEU A C 1
ATOM 2755 O O . LEU A 1 344 ? -24.063 4.053 5.615 1.00 96.50 344 LEU A O 1
ATOM 2759 N N . SER A 1 345 ? -23.259 5.976 4.781 1.00 95.88 345 SER A N 1
ATOM 2760 C CA . SER A 1 345 ? -24.298 6.074 3.748 1.00 95.88 345 SER A CA 1
ATOM 2761 C C . SER A 1 345 ? -24.075 5.083 2.600 1.00 95.88 345 SER A C 1
ATOM 2763 O O . SER A 1 345 ? -25.035 4.701 1.935 1.00 95.88 345 SER A O 1
ATOM 2765 N N . LEU A 1 346 ? -22.832 4.625 2.413 1.00 94.94 346 LEU A N 1
ATOM 2766 C CA . LEU A 1 346 ? -22.424 3.718 1.340 1.00 94.94 346 LEU A CA 1
ATOM 2767 C C . LEU A 1 346 ? -22.250 2.260 1.784 1.00 94.94 346 LEU A C 1
ATOM 2769 O O . LEU A 1 346 ? -22.340 1.365 0.950 1.00 94.94 346 LEU A O 1
ATOM 2773 N N . CYS A 1 347 ? -21.940 2.014 3.059 1.00 90.88 347 CYS A N 1
ATOM 2774 C CA . CYS A 1 347 ? -21.505 0.699 3.516 1.00 90.88 347 CYS A CA 1
ATOM 2775 C C . CYS A 1 347 ? -22.589 -0.377 3.389 1.00 90.88 347 CYS A C 1
ATOM 2777 O O . CYS A 1 347 ? -23.770 -0.150 3.683 1.00 90.88 347 CYS A O 1
ATOM 2779 N N . ASP A 1 348 ? -22.139 -1.581 3.038 1.00 84.81 348 ASP A N 1
ATOM 2780 C CA . ASP A 1 348 ? -22.927 -2.795 3.182 1.00 84.81 348 ASP A CA 1
ATOM 2781 C C . ASP A 1 348 ? -22.716 -3.359 4.592 1.00 84.81 348 ASP A C 1
ATOM 2783 O O . ASP A 1 348 ? -21.622 -3.772 4.981 1.00 84.81 348 ASP A O 1
ATOM 2787 N N . ILE A 1 349 ? -23.781 -3.334 5.386 1.00 83.81 349 ILE A N 1
ATOM 2788 C CA . ILE A 1 349 ? -23.782 -3.768 6.788 1.00 83.81 349 ILE A CA 1
ATOM 2789 C C . ILE A 1 349 ? -24.197 -5.234 6.967 1.00 83.81 349 ILE A C 1
ATOM 2791 O O . ILE A 1 349 ? -24.188 -5.735 8.093 1.00 83.81 349 ILE A O 1
ATOM 2795 N N . HIS A 1 350 ? -24.589 -5.914 5.886 1.00 77.56 350 HIS A N 1
ATOM 2796 C CA . HIS A 1 350 ? -25.096 -7.286 5.922 1.00 77.56 350 HIS A CA 1
ATOM 2797 C C . HIS A 1 350 ? -24.091 -8.309 5.402 1.00 77.56 350 HIS A C 1
ATOM 2799 O O . HIS A 1 350 ? -24.227 -9.493 5.729 1.00 77.56 350 HIS A O 1
ATOM 2805 N N . LEU A 1 351 ? -23.085 -7.881 4.633 1.00 65.38 351 LEU A N 1
ATOM 2806 C CA . LEU A 1 351 ? -22.031 -8.776 4.171 1.00 65.38 351 LEU A CA 1
ATOM 2807 C C . LEU A 1 351 ? -21.262 -9.368 5.365 1.00 65.38 351 LEU A C 1
ATOM 2809 O O . LEU A 1 351 ? -20.701 -8.632 6.182 1.00 65.38 351 LEU A O 1
ATOM 2813 N N . PRO A 1 352 ? -21.262 -10.703 5.520 1.00 51.72 352 PRO A N 1
ATOM 2814 C CA . PRO A 1 352 ? -20.542 -11.351 6.596 1.00 51.72 352 PRO A CA 1
ATOM 2815 C C . PRO A 1 352 ? -19.037 -11.402 6.308 1.00 51.72 352 PRO A C 1
ATOM 2817 O O . PRO A 1 352 ? -18.615 -11.528 5.161 1.00 51.72 352 PRO A O 1
ATOM 2820 N N . ALA A 1 353 ? -18.250 -11.384 7.385 1.00 48.41 353 ALA A N 1
ATOM 2821 C CA . ALA A 1 353 ? -16.979 -12.100 7.457 1.00 48.41 353 ALA A CA 1
ATOM 2822 C C . ALA A 1 353 ? -17.159 -13.515 6.883 1.00 48.41 353 ALA A C 1
ATOM 2824 O O . ALA A 1 353 ? -18.086 -14.214 7.309 1.00 48.41 353 ALA A O 1
ATOM 2825 N N . ILE A 1 354 ? -16.346 -13.860 5.877 1.00 46.06 354 ILE A N 1
ATOM 2826 C CA . ILE A 1 354 ? -16.377 -15.145 5.151 1.00 46.06 354 ILE A CA 1
ATOM 2827 C C . ILE A 1 354 ? -16.205 -16.304 6.128 1.00 46.06 354 ILE A C 1
ATOM 2829 O O . ILE A 1 354 ? -15.308 -16.184 6.994 1.00 46.06 354 ILE A O 1
#

pLDDT: mean 93.23, std 8.04, range [46.06, 98.81]

Solvent-accessible surface area (backbone atoms only — not comparable to full-atom values): 18780 Å² total; per-residue (Å²): 129,84,62,47,76,41,82,42,94,41,59,23,62,50,51,55,51,51,56,50,48,36,61,78,68,68,37,69,59,48,52,36,34,42,36,36,70,44,71,39,78,61,39,87,76,69,45,78,46,54,29,32,36,40,36,36,40,36,67,88,68,51,44,37,32,30,52,47,44,42,74,75,52,68,81,57,70,64,85,83,47,54,52,61,61,52,14,43,74,68,38,15,22,48,45,35,91,85,51,89,77,49,64,37,59,34,78,45,81,40,70,27,33,33,39,39,23,49,47,29,60,37,85,93,41,60,9,24,31,48,41,97,33,25,48,26,56,39,73,73,52,51,41,58,80,37,48,65,96,67,61,66,77,57,64,31,36,29,33,44,44,33,34,49,49,78,67,52,6,33,47,52,32,26,30,21,89,79,35,39,38,36,35,35,28,73,39,49,38,51,84,68,19,78,86,52,49,28,41,30,36,31,25,48,17,66,74,52,48,70,78,36,96,45,71,64,56,37,53,51,52,49,50,50,32,43,52,58,30,46,59,50,50,51,55,51,47,52,54,50,47,53,52,28,57,77,71,74,44,63,83,70,54,63,66,59,66,71,60,49,51,56,56,59,69,71,49,56,68,67,58,56,52,52,49,50,54,31,46,51,57,38,50,53,47,44,15,78,40,81,41,42,67,71,43,73,47,76,46,60,54,27,40,37,32,20,56,28,33,18,34,24,26,43,34,44,26,50,76,53,96,66,74,29,38,51,49,57,89,61,77,66,64,88,53,97,74,67,36,32,72,64,39,61,76,62,44,48,73,77,60,69,63,129

Nearest PDB structures (foldseek):
  1qwr-assembly2_B  TM=6.584E-01  e=8.977E-08  Bacillus subtilis
  5zuw-assembly1_A  TM=5.186E-01  e=7.503E-08  Salmonella enterica subsp. enterica serovar Typhimurium str. LT2
  5zvx-assembly1_A  TM=4.924E-01  e=1.632E-07  Salmonella enterica subsp. enterica serovar Typhimurium str. LT2
  5zt4-assembly1_A  TM=5.260E-01  e=8.200E-07  Salmonella enterica subsp. enterica serovar Typhimurium str. LT2
  5zv0-assembly1_A  TM=5.237E-01  e=1.041E-06  Salmonella enterica subsp. enterica serovar Typhimurium str. LT2

=== Feature glossary ===
Reading guide. The protein is described through the following features:

Foldseek 3Di. A 3Di character summarizes, for each residue, the relative orientation of the Cα frame of its nearest spatial neighbor. Because it encodes fold topology rather than chemistry, 3Di alignments detect remote structural similarity that sequence alignment misses.

Contact-map, Ramachandran, and PAE plots. Plot images: a contact map (which residues are close in 3D, as an N×N binary image), a Ramachandran scatter (backbone torsion angles, revealing secondary-structure composition at a glance), and — for AlphaFold structures — a PAE heatmap (pairwise prediction confidence).

Radius of gyration, Cα contacts, bounding box. Radius of gyration (Rg) is the root-mean-square distance of Cα atoms from their centroid — a single number for overall size and compactness. A globular domain of N residues has Rg ≈ 2.2·N^0.38 Å; an extended or disordered chain has a much larger Rg. The Cα contact count is the number of residue pairs whose Cα atoms are within 8 Å and are more than four positions apart in sequence — a standard proxy for tertiary packing density. The bounding box is the smallest axis-aligned box enclosing all Cα atoms.

Secondary structure (8-state, DSSP). Eight-state secondary structure (DSSP): H is the canonical α-helix, G the tighter 3₁₀-helix, I the wider π-helix; E/B are β-structure, T and S are turns and bends, and '-' is everything else. DSSP derives these from the pattern of main-chain N–H···O=C hydrogen bonds, not from the sequence.

B-factor. B-factor (Debye–Waller factor) reflects atomic displacement in the crystal lattice. It is an experimental observable (units Å²), not a prediction; low values mean the atom is pinned down, high values mean it moves or is heterogeneous across the crystal.

pLDDT. pLDDT is the predicted lDDT-Cα score: AlphaFold's confidence that the local environment of each residue (all inter-atomic distances within 15 Å) is correctly placed. It is a per-residue number between 0 and 100, with higher meaning more reliable.

Nearest PDB structures. Nearest PDB neighbors are the top structural matches found by Foldseek when searching this structure against the entire Protein Data Bank. Each hit reports a TM-score (0 to 1; >0.5 almost always implies the same fold) and an E-value. These are *structural* homologs — they may share no detectable sequence similarity.

Solvent-accessible surface area. Accessible surface area quantifies burial. A residue with SASA near zero is packed into the hydrophobic core; one with SASA >100 Å² sits on the surface. Computed here via the Shrake–Rupley numerical algorithm with a 1.4 Å probe.

Rendered structure images. Structure images are PyMOL renders from six orthogonal camera directions. Cartoon representation draws helices as coils and strands as arrows; sticks shows the backbone as bonds; surface shows the solvent-excluded envelope. Rainbow coloring maps sequence position to hue (blue→red, N→C); chain coloring assigns a distinct color per polypeptide.

Backbone torsions (φ/ψ). φ (phi) and ψ (psi) are the two rotatable backbone dihedrals per residue: φ is the C(i-1)–N–Cα–C torsion, ψ is the N–Cα–C–N(i+1) torsion, both in degrees on (−180°, 180°]. α-helical residues cluster near (−60°, −45°); β-strand residues near (−120°, +130°). A Ramachandran plot is simply a scatter of (φ, ψ) for every residue.

Predicted aligned error. Predicted Aligned Error (PAE) is an AlphaFold confidence matrix: entry (i, j) is the expected error in the position of residue j, in ångströms, when the prediction is superimposed on the true structure at residue i. Low PAE within a block of residues means that block is internally rigid and well-predicted; high PAE between two blocks means their relative placement is uncertain even if each block individually is confident.

mmCIF coordinates. Structure coordinates are given as an mmCIF _atom_site loop: one row per atom with element, residue name, chain id, sequence number, and x/y/z position in Å. Only the four main-chain atoms per residue are included here; side chains are omitted to keep the record compact.

InterPro / GO / CATH / organism. Database cross-references. InterPro integrates a dozen domain/family signature databases into unified entries with residue-range hits. GO terms attach function/process/location labels with evidence codes. CATH codes position the fold in a four-level structural taxonomy. Organism is the NCBI-taxonomy species name.

Secondary structure (3-state, P-SEA). SS3 is a coarse helix/strand/coil call (letters a/b/c) made by the P-SEA algorithm from inter-Cα distances and dihedrals. It is less detailed than DSSP but needs only Cα positions.

Sequence. Sequence gives the chain of amino acids in standard one-letter code (A=alanine, C=cysteine, …, Y=tyrosine), read N→C. It is the only feature that is directly encoded by the gene; all structural features are derived from the folded form of this sequence.